Protein AF-A0A0Q9QI88-F1 (afdb_monomer)

pLDDT: mean 77.06, std 18.9, range [32.06, 96.62]

Structure (mmCIF, N/CA/C/O backbone):
data_AF-A0A0Q9QI88-F1
#
_entry.id   AF-A0A0Q9QI88-F1
#
loop_
_atom_site.group_PDB
_atom_site.id
_atom_site.type_symbol
_atom_site.label_atom_id
_atom_site.label_alt_id
_atom_site.label_comp_id
_atom_site.label_asym_id
_atom_site.label_entity_id
_atom_site.label_seq_id
_atom_site.pdbx_PDB_ins_code
_atom_site.Cartn_x
_atom_site.Cartn_y
_atom_site.Cartn_z
_atom_site.occupancy
_atom_site.B_iso_or_equiv
_atom_site.auth_seq_id
_atom_site.auth_comp_id
_atom_site.auth_asym_id
_atom_site.auth_atom_id
_atom_site.pdbx_PDB_model_num
ATOM 1 N N . MET A 1 1 ? 45.320 45.704 -117.628 1.00 40.12 1 MET A N 1
ATOM 2 C CA . MET A 1 1 ? 46.411 46.700 -117.582 1.00 40.12 1 MET A CA 1
ATOM 3 C C . MET A 1 1 ? 47.649 45.961 -117.099 1.00 40.12 1 MET A C 1
ATOM 5 O O . MET A 1 1 ? 47.742 45.679 -115.918 1.00 40.12 1 MET A O 1
ATOM 9 N N . THR A 1 2 ? 48.320 45.260 -118.023 1.00 38.28 2 THR A N 1
ATOM 10 C CA . THR A 1 2 ? 49.601 45.664 -118.663 1.00 38.28 2 THR A CA 1
ATOM 11 C C . THR A 1 2 ? 50.745 45.513 -117.657 1.00 38.28 2 THR A C 1
ATOM 13 O O . THR A 1 2 ? 50.785 46.266 -116.699 1.00 38.28 2 THR A O 1
ATOM 16 N N . THR A 1 3 ? 51.606 44.498 -117.765 1.00 42.81 3 THR A N 1
ATOM 17 C CA . THR A 1 3 ? 52.487 44.284 -118.929 1.00 42.81 3 THR A CA 1
ATOM 18 C C . THR A 1 3 ? 52.726 42.794 -119.229 1.00 42.81 3 THR A C 1
ATOM 20 O O . THR A 1 3 ? 52.939 41.986 -118.332 1.00 42.81 3 THR A O 1
ATOM 23 N N . SER A 1 4 ? 52.672 42.483 -120.527 1.00 42.28 4 SER A N 1
ATOM 24 C CA . SER A 1 4 ? 53.217 41.311 -121.231 1.00 42.28 4 SER A CA 1
ATOM 25 C C . SER A 1 4 ? 54.756 41.410 -121.349 1.00 42.28 4 SER A C 1
ATOM 27 O O . SER A 1 4 ? 55.302 42.447 -120.980 1.00 42.28 4 SER A O 1
ATOM 29 N N . ILE A 1 5 ? 55.398 40.405 -121.976 1.00 46.75 5 ILE A N 1
ATOM 30 C CA . ILE A 1 5 ? 56.820 40.292 -122.411 1.00 46.75 5 ILE A CA 1
ATOM 31 C C . ILE A 1 5 ? 57.658 39.476 -121.388 1.00 46.75 5 ILE A C 1
ATOM 33 O O . ILE A 1 5 ? 57.789 39.888 -120.249 1.00 46.75 5 ILE A O 1
ATOM 37 N N . GLN A 1 6 ? 58.237 38.296 -121.664 1.00 47.78 6 GLN A N 1
ATOM 38 C CA . GLN A 1 6 ? 58.708 37.734 -122.932 1.00 47.78 6 GLN A CA 1
ATOM 39 C C . GLN A 1 6 ? 58.811 36.196 -122.874 1.00 47.78 6 GLN A C 1
ATOM 41 O O . GLN A 1 6 ? 59.377 35.621 -121.948 1.00 47.78 6 GLN A O 1
ATOM 46 N N . GLN A 1 7 ? 58.277 35.559 -123.913 1.00 41.72 7 GLN A N 1
ATOM 47 C CA . GLN A 1 7 ? 58.568 34.192 -124.336 1.00 41.72 7 GLN A CA 1
ATOM 48 C C . GLN A 1 7 ? 59.858 34.159 -125.178 1.00 41.72 7 GLN A C 1
ATOM 50 O O . GLN A 1 7 ? 60.208 35.159 -125.804 1.00 41.72 7 GLN A O 1
ATOM 55 N N . GLY A 1 8 ? 60.467 32.973 -125.286 1.00 35.22 8 GLY A N 1
ATOM 56 C CA . GLY A 1 8 ? 61.577 32.649 -126.197 1.00 35.22 8 GLY A CA 1
ATOM 57 C C . GLY A 1 8 ? 62.929 32.773 -125.496 1.00 35.22 8 GLY A C 1
ATOM 58 O O . GLY A 1 8 ? 63.170 33.740 -124.795 1.00 35.22 8 GLY A O 1
ATOM 59 N N . LEU A 1 9 ? 63.885 31.858 -125.601 1.00 35.03 9 LEU A N 1
ATOM 60 C CA . LEU A 1 9 ? 64.241 30.912 -126.658 1.00 35.03 9 LEU A CA 1
ATOM 61 C C . LEU A 1 9 ? 65.385 30.087 -126.009 1.00 35.03 9 LEU A C 1
ATOM 63 O O . LEU A 1 9 ? 66.283 30.691 -125.432 1.00 35.03 9 LEU A O 1
ATOM 67 N N . LEU A 1 10 ? 65.360 28.759 -125.898 1.00 38.53 10 LEU A N 1
ATOM 68 C CA . LEU A 1 10 ? 66.132 27.862 -126.770 1.00 38.53 10 LEU A CA 1
ATOM 69 C C . LEU A 1 10 ? 66.038 26.428 -126.209 1.00 38.53 10 LEU A C 1
ATOM 71 O O . LEU A 1 10 ? 66.714 26.049 -125.260 1.00 38.53 10 LEU A O 1
ATOM 75 N N . VAL A 1 11 ? 65.179 25.643 -126.835 1.00 46.19 11 VAL A N 1
ATOM 76 C CA . VAL A 1 11 ? 65.353 24.213 -127.150 1.00 46.19 11 VAL A CA 1
ATOM 77 C C . VAL A 1 11 ? 65.419 24.208 -128.696 1.00 46.19 11 VAL A C 1
ATOM 79 O O . VAL A 1 11 ? 64.820 25.138 -129.256 1.00 46.19 11 VAL A O 1
ATOM 82 N N . PRO A 1 12 ? 66.056 23.280 -129.452 1.00 52.34 12 PRO A N 1
ATOM 83 C CA . PRO A 1 12 ? 66.515 21.904 -129.171 1.00 52.34 12 PRO A CA 1
ATOM 84 C C . PRO A 1 12 ? 67.995 21.694 -129.604 1.00 52.34 12 PRO A C 1
ATOM 86 O O . PRO A 1 12 ? 68.655 22.647 -129.993 1.00 52.34 12 PRO A O 1
ATOM 89 N N . VAL A 1 13 ? 68.644 20.534 -129.481 1.00 34.00 13 VAL A N 1
ATOM 90 C CA . VAL A 1 13 ? 68.554 19.354 -130.370 1.00 34.00 13 VAL A CA 1
ATOM 91 C C . VAL A 1 13 ? 69.342 18.235 -129.671 1.00 34.00 13 VAL A C 1
ATOM 93 O O . VAL A 1 13 ? 70.498 18.442 -129.325 1.00 34.00 13 VAL A O 1
ATOM 96 N N . ASP A 1 14 ? 68.703 17.176 -129.181 1.00 36.94 14 ASP A N 1
ATOM 97 C CA . ASP A 1 14 ? 68.199 15.984 -129.889 1.00 36.94 14 ASP A CA 1
ATOM 98 C C . ASP A 1 14 ? 69.266 14.885 -130.045 1.00 36.94 14 ASP A C 1
ATOM 100 O O . ASP A 1 14 ? 70.450 15.177 -130.195 1.00 36.94 14 ASP A O 1
ATOM 104 N N . LEU A 1 15 ? 68.785 13.634 -130.066 1.00 37.41 15 LEU A N 1
ATOM 105 C CA . LEU A 1 15 ? 69.502 12.353 -130.214 1.00 37.41 15 LEU A CA 1
ATOM 106 C C . LEU A 1 15 ? 70.267 11.853 -128.965 1.00 37.41 15 LEU A C 1
ATOM 108 O O . LEU A 1 15 ? 71.202 12.480 -128.498 1.00 37.41 15 LEU A O 1
ATOM 112 N N . ALA A 1 16 ? 70.024 10.663 -128.413 1.00 32.72 16 ALA A N 1
ATOM 113 C CA . ALA A 1 16 ? 69.334 9.502 -128.952 1.00 32.72 16 ALA A CA 1
ATOM 114 C C . ALA A 1 16 ? 69.083 8.454 -127.847 1.00 32.72 16 ALA A C 1
ATOM 116 O O . ALA A 1 16 ? 69.894 8.316 -126.935 1.00 32.72 16 ALA A O 1
ATOM 117 N N . LEU A 1 17 ? 68.034 7.648 -128.063 1.00 36.34 17 LEU A N 1
ATOM 118 C CA . LEU A 1 17 ? 67.817 6.279 -127.557 1.00 36.34 17 LEU A CA 1
ATOM 119 C C . LEU A 1 17 ? 67.459 6.163 -126.059 1.00 36.34 17 LEU A C 1
ATOM 121 O O . LEU A 1 17 ? 68.269 6.424 -125.187 1.00 36.34 17 LEU A O 1
ATOM 125 N N . GLY A 1 18 ? 66.259 5.755 -125.645 1.00 32.06 18 GLY A N 1
ATOM 126 C CA . GLY A 1 18 ? 65.294 4.874 -126.295 1.00 32.06 18 GLY A CA 1
ATOM 127 C C . GLY A 1 18 ? 65.408 3.453 -125.732 1.00 32.06 18 GLY A C 1
ATOM 128 O O . GLY A 1 18 ? 66.431 2.806 -125.915 1.00 32.06 18 GLY A O 1
ATOM 129 N N . ILE A 1 19 ? 64.285 2.985 -125.165 1.00 34.56 19 ILE A N 1
ATOM 130 C CA . ILE A 1 19 ? 63.890 1.597 -124.836 1.00 34.56 19 ILE A CA 1
ATOM 131 C C . ILE A 1 19 ? 63.942 1.200 -123.337 1.00 34.56 19 ILE A C 1
ATOM 133 O O . ILE A 1 19 ? 64.983 1.204 -122.694 1.00 34.56 19 ILE A O 1
ATOM 137 N N . ALA A 1 20 ? 62.765 0.739 -122.874 1.00 32.44 20 ALA A N 1
ATOM 138 C CA . ALA A 1 20 ? 62.452 -0.151 -121.741 1.00 32.44 20 ALA A CA 1
ATOM 139 C C . ALA A 1 20 ? 62.215 0.423 -120.321 1.00 32.44 20 ALA A C 1
ATOM 141 O O . ALA A 1 20 ? 63.066 0.360 -119.448 1.00 32.44 20 ALA A O 1
ATOM 142 N N . ALA A 1 21 ? 60.957 0.832 -120.106 1.00 35.53 21 ALA A N 1
ATOM 143 C CA . ALA A 1 21 ? 59.983 0.255 -119.158 1.00 35.53 21 ALA A CA 1
ATOM 144 C C . ALA A 1 21 ? 60.224 0.248 -117.616 1.00 35.53 21 ALA A C 1
ATOM 146 O O . ALA A 1 21 ? 61.346 0.151 -117.130 1.00 35.53 21 ALA A O 1
ATOM 147 N N . PRO A 1 22 ? 59.130 0.317 -116.819 1.00 50.00 22 PRO A N 1
ATO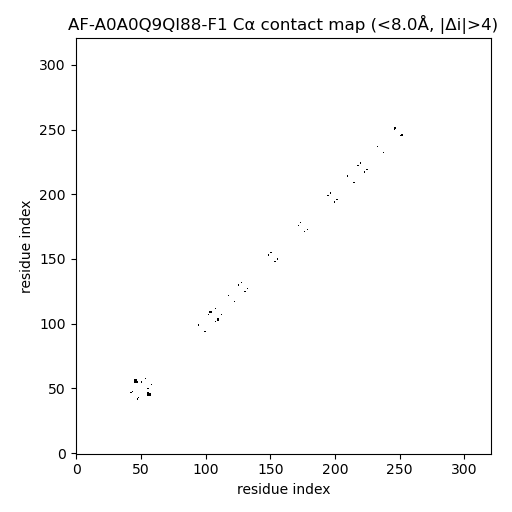M 148 C CA . PRO A 1 22 ? 59.143 0.708 -115.410 1.00 50.00 22 PRO A CA 1
ATOM 149 C C . PRO A 1 22 ? 59.080 -0.491 -114.450 1.00 50.00 22 PRO A C 1
ATOM 151 O O . PRO A 1 22 ? 58.260 -1.386 -114.632 1.00 50.00 22 PRO A O 1
ATOM 154 N N . VAL A 1 23 ? 59.843 -0.463 -113.352 1.00 33.38 23 VAL A N 1
ATOM 155 C CA . VAL A 1 23 ? 59.574 -1.299 -112.164 1.00 33.38 23 VAL A CA 1
ATOM 156 C C . VAL A 1 23 ? 59.925 -0.514 -110.900 1.00 33.38 23 VAL A C 1
ATOM 158 O O . VAL A 1 23 ? 61.022 -0.613 -110.362 1.00 33.38 23 VAL A O 1
ATOM 161 N N . TRP A 1 24 ? 58.972 0.272 -110.401 1.00 44.22 24 TRP A N 1
ATOM 162 C CA . TRP A 1 24 ? 59.024 0.838 -109.048 1.00 44.22 24 TRP A CA 1
ATOM 163 C C . TRP A 1 24 ? 58.033 0.091 -108.154 1.00 44.22 24 TRP A C 1
ATOM 165 O O . TRP A 1 24 ? 57.002 0.616 -107.741 1.00 44.22 24 TRP A O 1
ATOM 175 N N . ARG A 1 25 ? 58.303 -1.198 -107.911 1.00 40.53 25 ARG A N 1
ATOM 176 C CA . ARG A 1 25 ? 57.533 -1.995 -106.947 1.00 40.53 25 ARG A CA 1
ATOM 177 C C . ARG A 1 25 ? 58.336 -3.185 -106.431 1.00 40.53 25 ARG A C 1
ATOM 179 O O . ARG A 1 25 ? 58.358 -4.228 -107.068 1.00 40.53 25 ARG A O 1
ATOM 186 N N . LEU A 1 26 ? 58.974 -3.005 -105.273 1.00 37.59 26 LEU A N 1
ATOM 187 C CA . LEU A 1 26 ? 59.063 -3.985 -104.177 1.00 37.59 26 LEU A CA 1
ATOM 188 C C . LEU A 1 26 ? 59.914 -3.400 -103.042 1.00 37.59 26 LEU A C 1
ATOM 190 O O . LEU A 1 26 ? 61.099 -3.684 -102.893 1.00 37.59 26 LEU A O 1
ATOM 194 N N . ALA A 1 27 ? 59.269 -2.567 -102.227 1.00 41.16 27 ALA A N 1
ATOM 195 C CA . ALA A 1 27 ? 59.672 -2.353 -100.848 1.00 41.16 27 ALA A CA 1
ATOM 196 C C . ALA A 1 27 ? 58.850 -3.305 -99.965 1.00 41.16 27 ALA A C 1
ATOM 198 O O . ALA A 1 27 ? 57.642 -3.435 -100.152 1.00 41.16 27 ALA A O 1
ATOM 199 N N . SER A 1 28 ? 59.527 -3.911 -98.989 1.00 49.78 28 SER A N 1
ATOM 200 C CA . SER A 1 28 ? 59.022 -4.746 -97.887 1.00 49.78 28 SER A CA 1
ATOM 201 C C . SER A 1 28 ? 58.729 -6.231 -98.179 1.00 49.78 28 SER A C 1
ATOM 203 O O . SER A 1 28 ? 57.949 -6.600 -99.048 1.00 49.78 28 SER A O 1
ATOM 205 N N . GLY A 1 29 ? 59.372 -7.102 -97.389 1.00 49.94 29 GLY A N 1
ATOM 206 C CA . GLY A 1 29 ? 58.843 -8.427 -97.044 1.00 49.94 29 GLY A CA 1
ATOM 207 C C . GLY A 1 29 ? 59.622 -9.660 -97.510 1.00 49.94 29 GLY A C 1
ATOM 208 O O . GLY A 1 29 ? 59.707 -10.624 -96.758 1.00 49.94 29 GLY A O 1
ATOM 209 N N . THR A 1 30 ? 60.233 -9.670 -98.698 1.00 41.06 30 THR A N 1
ATOM 210 C CA . THR A 1 30 ? 60.716 -10.931 -99.320 1.00 41.06 30 THR A CA 1
ATOM 211 C C . THR A 1 30 ? 62.239 -11.034 -99.486 1.00 41.06 30 THR A C 1
ATOM 213 O O . THR A 1 30 ? 62.745 -11.807 -100.303 1.00 41.06 30 THR A O 1
ATOM 216 N N . THR A 1 31 ? 63.012 -10.306 -98.674 1.00 47.62 31 THR A N 1
ATOM 217 C CA . THR A 1 31 ? 64.478 -10.186 -98.822 1.00 47.62 31 THR A CA 1
ATOM 218 C C . THR A 1 31 ? 65.250 -11.500 -98.667 1.00 47.62 31 THR A C 1
ATOM 220 O O . THR A 1 31 ? 66.307 -11.652 -99.273 1.00 47.62 31 THR A O 1
ATOM 223 N N . ARG A 1 32 ? 64.749 -12.492 -97.916 1.00 54.19 32 ARG A N 1
ATOM 224 C CA . ARG A 1 32 ? 65.517 -13.729 -97.650 1.00 54.19 32 ARG A CA 1
ATOM 225 C C . ARG A 1 32 ? 65.486 -14.754 -98.787 1.00 54.19 32 ARG A C 1
ATOM 227 O O . ARG A 1 32 ? 66.432 -15.528 -98.913 1.00 54.19 32 ARG A O 1
ATOM 234 N N . VAL A 1 33 ? 64.425 -14.781 -99.598 1.00 53.16 33 VAL A N 1
ATOM 235 C CA . VAL A 1 33 ? 64.250 -15.803 -100.651 1.00 53.16 33 VAL A CA 1
ATOM 236 C C . VAL A 1 33 ? 64.907 -15.355 -101.958 1.00 53.16 33 VAL A C 1
ATOM 238 O O . VAL A 1 33 ? 65.674 -16.119 -102.542 1.00 53.16 33 VAL A O 1
ATOM 241 N N . ALA A 1 34 ? 64.728 -14.090 -102.354 1.00 54.09 34 ALA A N 1
ATOM 242 C CA . ALA A 1 34 ? 65.391 -13.523 -103.532 1.00 54.09 34 ALA A CA 1
ATOM 243 C C . ALA A 1 34 ? 66.926 -13.468 -103.380 1.00 54.09 34 ALA A C 1
ATOM 245 O O . ALA A 1 34 ? 67.661 -13.760 -104.325 1.00 54.09 34 ALA A O 1
ATOM 246 N N . ALA A 1 35 ? 67.428 -13.184 -102.171 1.00 57.81 35 ALA A N 1
ATOM 247 C CA . ALA A 1 35 ? 68.865 -13.110 -101.907 1.00 57.81 35 ALA A CA 1
ATOM 248 C C . ALA A 1 35 ? 69.590 -14.457 -102.080 1.00 57.81 35 ALA A C 1
ATOM 250 O O . ALA A 1 35 ? 70.749 -14.472 -102.487 1.00 57.81 35 ALA A O 1
ATOM 251 N N . ARG A 1 36 ? 68.926 -15.593 -101.815 1.00 58.00 36 ARG A N 1
ATOM 252 C CA . ARG A 1 36 ? 69.529 -16.928 -101.992 1.00 58.00 36 ARG A CA 1
ATOM 253 C C . ARG A 1 36 ? 69.661 -17.326 -103.460 1.00 58.00 36 ARG A C 1
ATOM 255 O O . ARG A 1 36 ? 70.659 -17.945 -103.812 1.00 58.00 36 ARG A O 1
ATOM 262 N N . ALA A 1 37 ? 68.707 -16.934 -104.303 1.00 60.88 37 ALA A N 1
ATOM 263 C CA . ALA A 1 37 ? 68.752 -17.207 -105.739 1.00 60.88 37 ALA A CA 1
ATOM 264 C C . ALA A 1 37 ? 69.826 -16.369 -106.462 1.00 60.88 37 ALA A C 1
ATOM 266 O O . ALA A 1 37 ? 70.504 -16.867 -107.357 1.00 60.88 37 ALA A O 1
ATOM 267 N N . ALA A 1 38 ? 70.037 -15.118 -106.035 1.00 58.12 38 ALA A N 1
ATOM 268 C CA . ALA A 1 38 ? 71.056 -14.236 -106.610 1.00 58.12 38 ALA A CA 1
ATOM 269 C C . ALA A 1 38 ? 72.470 -14.455 -106.031 1.00 58.12 38 ALA A C 1
ATOM 271 O O . ALA A 1 38 ? 73.452 -14.029 -106.636 1.00 58.12 38 ALA A O 1
ATOM 272 N N . ALA A 1 39 ? 72.603 -15.130 -104.882 1.00 60.72 39 ALA A N 1
ATOM 273 C CA . ALA A 1 39 ? 73.859 -15.278 -104.140 1.00 60.72 39 ALA A CA 1
ATOM 274 C C . ALA A 1 39 ? 75.073 -15.812 -104.935 1.00 60.72 39 ALA A C 1
ATOM 276 O O . ALA A 1 39 ? 76.151 -15.238 -104.763 1.00 60.72 39 ALA A O 1
ATOM 277 N N . PRO A 1 40 ? 74.983 -16.868 -105.773 1.00 61.41 40 PRO A N 1
ATOM 278 C CA . PRO A 1 40 ? 76.154 -17.363 -106.505 1.00 61.41 40 PRO A CA 1
ATOM 279 C C . PRO A 1 40 ? 76.632 -16.367 -107.571 1.00 61.41 40 PRO A C 1
ATOM 281 O O . PRO A 1 40 ? 77.833 -16.141 -107.699 1.00 61.41 40 PRO A O 1
ATOM 284 N N . TRP A 1 41 ? 75.701 -15.697 -108.254 1.00 59.47 41 TRP A N 1
ATOM 285 C CA . TRP A 1 41 ? 75.993 -14.668 -109.256 1.00 59.47 41 TRP A CA 1
ATOM 286 C C . TRP A 1 41 ? 76.554 -13.393 -108.622 1.00 59.47 41 TRP A C 1
ATOM 288 O O . TRP A 1 41 ? 77.549 -12.845 -109.095 1.00 59.47 41 TRP A O 1
ATOM 298 N N . LEU A 1 42 ? 75.980 -12.969 -107.492 1.00 58.31 42 LEU A N 1
ATOM 299 C CA . LEU A 1 42 ? 76.467 -11.821 -106.730 1.00 58.31 42 LEU A CA 1
ATOM 300 C C . LEU A 1 42 ? 77.87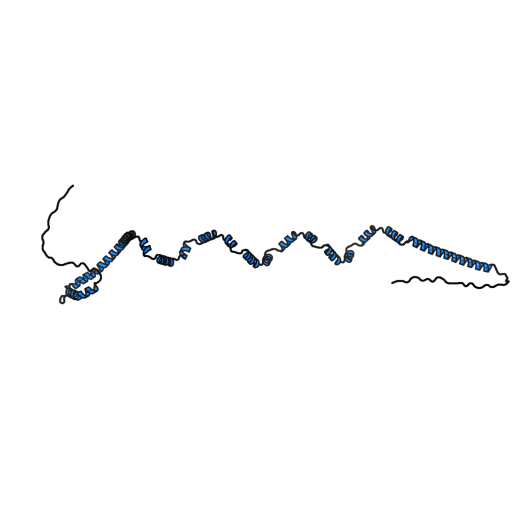2 -12.084 -106.168 1.00 58.31 42 LEU A C 1
ATOM 302 O O . LEU A 1 42 ? 78.725 -11.206 -106.216 1.00 58.31 42 LEU A O 1
ATOM 306 N N . ARG A 1 43 ? 78.148 -13.301 -105.677 1.00 62.91 43 ARG A N 1
ATOM 307 C CA . ARG A 1 43 ? 79.483 -13.694 -105.193 1.00 62.91 43 ARG A CA 1
ATOM 308 C C . ARG A 1 43 ? 80.513 -13.754 -106.313 1.00 62.91 43 ARG A C 1
ATOM 310 O O . ARG A 1 43 ? 81.623 -13.287 -106.097 1.00 62.91 43 ARG A O 1
ATOM 317 N N . LEU A 1 44 ? 80.151 -14.276 -107.484 1.00 65.25 44 LEU A N 1
ATOM 318 C CA . LEU A 1 44 ? 81.043 -14.316 -108.643 1.00 65.25 44 LEU A CA 1
ATOM 319 C C . LEU A 1 44 ? 81.390 -12.902 -109.131 1.00 65.25 44 LEU A C 1
ATOM 321 O O . LEU A 1 44 ? 82.549 -12.616 -109.416 1.00 65.25 44 LEU A O 1
ATOM 325 N N . SER A 1 45 ? 80.403 -12.004 -109.157 1.00 64.38 45 SER A N 1
ATOM 326 C CA . SER A 1 45 ? 80.606 -10.615 -109.578 1.00 64.38 45 SER A CA 1
ATOM 327 C C . SER A 1 45 ? 81.372 -9.779 -108.545 1.00 64.38 45 SER A C 1
ATOM 329 O O . SER A 1 45 ? 82.106 -8.868 -108.916 1.00 64.38 45 SER A O 1
ATOM 331 N N . LEU A 1 46 ? 81.211 -10.067 -107.250 1.00 60.78 46 LEU A N 1
ATOM 332 C CA . LEU A 1 46 ? 81.859 -9.317 -106.166 1.00 60.78 46 LEU A CA 1
ATOM 333 C C . LEU A 1 46 ? 83.226 -9.891 -105.758 1.00 60.78 46 LEU A C 1
ATOM 335 O O . LEU A 1 46 ? 84.003 -9.185 -105.110 1.00 60.78 46 LEU A O 1
ATOM 339 N N . ARG A 1 47 ? 83.516 -11.150 -106.115 1.00 67.06 47 ARG A N 1
ATOM 340 C CA . ARG A 1 47 ? 84.772 -11.869 -105.835 1.00 67.06 47 ARG A CA 1
ATOM 341 C C . ARG A 1 47 ? 85.175 -12.759 -107.026 1.00 67.06 47 ARG A C 1
ATOM 343 O O . ARG A 1 47 ? 85.033 -13.982 -106.945 1.00 67.06 47 ARG A O 1
ATOM 350 N N . PRO A 1 48 ? 85.677 -12.180 -108.130 1.00 69.75 48 PRO A N 1
ATOM 351 C CA . PRO A 1 48 ? 86.180 -12.969 -109.248 1.00 69.75 48 PRO A CA 1
ATOM 352 C C . PRO A 1 48 ? 87.423 -13.783 -108.827 1.00 69.75 48 PRO A C 1
ATOM 354 O O . PRO A 1 48 ? 88.325 -13.236 -108.181 1.00 69.75 48 PRO A O 1
ATOM 357 N N . PRO A 1 49 ? 87.503 -15.084 -109.164 1.00 64.88 49 PRO A N 1
ATOM 358 C CA . PRO A 1 49 ? 88.666 -15.905 -108.840 1.00 64.88 49 PRO A CA 1
ATOM 359 C C . PRO A 1 49 ? 89.879 -15.464 -109.676 1.00 64.88 49 PRO A C 1
ATOM 361 O O . PRO A 1 49 ? 89.786 -15.352 -110.893 1.00 64.88 49 PRO A O 1
ATOM 364 N N . GLY A 1 50 ? 91.018 -15.211 -109.022 1.00 66.12 50 GLY A N 1
ATOM 365 C CA . GLY A 1 50 ? 92.278 -14.817 -109.676 1.00 66.12 50 GLY A CA 1
ATOM 366 C C . GLY A 1 50 ? 92.695 -13.350 -109.504 1.00 66.12 50 GLY A C 1
ATOM 367 O O . GLY A 1 50 ? 93.773 -12.982 -109.960 1.00 66.12 50 GLY A O 1
ATOM 368 N N . VAL A 1 51 ? 91.899 -12.520 -108.814 1.00 65.75 51 VAL A N 1
ATOM 369 C CA . VAL A 1 51 ? 92.223 -11.107 -108.535 1.00 65.75 51 VAL A CA 1
ATOM 370 C C . VAL A 1 51 ? 92.597 -10.919 -107.052 1.00 65.75 51 VAL A C 1
ATOM 372 O O . VAL A 1 51 ? 91.844 -11.371 -106.179 1.00 65.75 51 VAL A O 1
ATOM 375 N N . PRO A 1 52 ? 93.727 -10.259 -106.722 1.00 67.94 52 PRO A N 1
ATOM 376 C CA . PRO A 1 52 ? 94.137 -10.037 -105.336 1.00 67.94 52 PRO A CA 1
ATOM 377 C C . PRO A 1 52 ? 93.109 -9.207 -104.547 1.00 67.94 52 PRO A C 1
ATOM 379 O O . PRO A 1 52 ? 92.436 -8.329 -105.085 1.00 67.94 52 PRO A O 1
ATOM 382 N N . ALA A 1 53 ? 92.983 -9.502 -103.248 1.00 62.50 53 ALA A N 1
ATOM 383 C CA . ALA A 1 53 ? 91.870 -9.076 -102.388 1.00 62.50 53 ALA A CA 1
ATOM 384 C C . ALA A 1 53 ? 91.623 -7.555 -102.317 1.00 62.50 53 ALA A C 1
ATOM 386 O O . ALA A 1 53 ? 90.498 -7.137 -102.062 1.00 62.50 53 ALA A O 1
ATOM 387 N N . HIS A 1 54 ? 92.638 -6.733 -102.590 1.00 65.56 54 HIS A N 1
ATOM 388 C CA . HIS A 1 54 ? 92.542 -5.271 -102.550 1.00 65.56 54 HIS A CA 1
ATOM 389 C C . HIS A 1 54 ? 91.782 -4.660 -103.745 1.00 65.56 54 HIS A C 1
ATOM 391 O O . HIS A 1 54 ? 91.341 -3.519 -103.660 1.00 65.56 54 HIS A O 1
ATOM 397 N N . LEU A 1 55 ? 91.594 -5.408 -104.841 1.00 58.75 55 LEU A N 1
ATOM 398 C CA . LEU A 1 55 ? 90.847 -4.957 -106.028 1.00 58.75 55 LEU A CA 1
ATOM 399 C C . LEU A 1 55 ? 89.432 -5.555 -106.108 1.00 58.75 55 LEU A C 1
ATOM 401 O O . LEU A 1 55 ? 88.740 -5.372 -107.107 1.00 58.75 55 LEU A O 1
ATOM 405 N N . GLN A 1 56 ? 88.987 -6.288 -105.083 1.00 69.12 56 GLN A N 1
ATOM 406 C CA . GLN A 1 56 ? 87.680 -6.944 -105.098 1.00 69.12 56 GLN A CA 1
ATOM 407 C C . GLN A 1 56 ? 86.557 -5.954 -104.718 1.00 69.12 56 GLN A C 1
ATOM 409 O O . GLN A 1 56 ? 86.573 -5.414 -103.607 1.00 69.12 56 GLN A O 1
ATOM 414 N N . PRO A 1 57 ? 85.529 -5.752 -105.571 1.00 60.78 57 PRO A N 1
ATOM 415 C CA . PRO A 1 57 ? 84.431 -4.811 -105.306 1.00 60.78 57 PRO A CA 1
ATOM 416 C C . PRO A 1 57 ? 83.636 -5.128 -104.031 1.00 60.78 57 PRO A C 1
ATOM 418 O O . PRO A 1 57 ? 83.072 -4.239 -103.396 1.00 60.78 57 PRO A O 1
ATOM 421 N N . GLY A 1 58 ? 83.600 -6.404 -103.633 1.00 65.19 58 GLY A N 1
ATOM 422 C CA . GLY A 1 58 ? 82.886 -6.850 -102.439 1.00 65.19 58 GLY A CA 1
ATOM 423 C C . GLY A 1 58 ? 83.432 -6.308 -101.116 1.00 65.19 58 GLY A C 1
ATOM 424 O O . GLY A 1 58 ? 82.695 -6.320 -100.134 1.00 65.19 58 GLY A O 1
ATOM 425 N N . HIS A 1 59 ? 84.683 -5.839 -101.060 1.00 65.94 59 HIS A N 1
ATOM 426 C CA . HIS A 1 59 ? 85.249 -5.277 -99.829 1.00 65.94 59 HIS A CA 1
ATOM 427 C C . HIS A 1 59 ? 84.702 -3.868 -99.550 1.00 65.94 59 HIS A C 1
ATOM 429 O O . HIS A 1 59 ? 84.163 -3.619 -98.476 1.00 65.94 59 HIS A O 1
ATOM 435 N N . TRP A 1 60 ? 84.690 -3.006 -100.570 1.00 60.22 60 TRP A N 1
ATOM 436 C CA . TRP A 1 60 ? 84.144 -1.645 -100.495 1.00 60.22 60 TRP A CA 1
ATOM 437 C C . TRP A 1 60 ? 82.638 -1.615 -100.195 1.00 60.22 60 TRP A C 1
ATOM 439 O O . TRP A 1 60 ? 82.157 -0.781 -99.431 1.00 60.22 60 TRP A O 1
ATOM 449 N N . LEU A 1 61 ? 81.873 -2.563 -100.746 1.00 63.19 61 LEU A N 1
ATOM 450 C CA . LEU A 1 61 ? 80.437 -2.686 -100.462 1.00 63.19 61 LEU A CA 1
ATOM 451 C C . LEU A 1 61 ? 80.138 -3.177 -99.037 1.00 63.19 61 LEU A C 1
ATOM 453 O O . LEU A 1 61 ? 79.099 -2.819 -98.484 1.00 63.19 61 LEU A O 1
ATOM 457 N N . ALA A 1 62 ? 81.024 -3.971 -98.429 1.00 64.62 62 ALA A N 1
ATOM 458 C CA . ALA A 1 62 ? 80.870 -4.403 -97.041 1.00 64.62 62 ALA A CA 1
ATOM 459 C C . ALA A 1 62 ? 81.132 -3.250 -96.057 1.00 64.62 62 ALA A C 1
ATOM 461 O O . ALA A 1 62 ? 80.381 -3.096 -95.093 1.00 64.62 62 ALA A O 1
ATOM 462 N N . GLU A 1 63 ? 82.125 -2.401 -96.340 1.00 63.22 63 GLU A N 1
ATOM 463 C CA . GLU A 1 63 ? 82.380 -1.180 -95.563 1.00 63.22 63 GLU A CA 1
ATOM 464 C C . GLU A 1 63 ? 81.201 -0.197 -95.645 1.00 63.22 63 GLU A C 1
ATOM 466 O O . GLU A 1 63 ? 80.748 0.321 -94.625 1.00 63.22 63 GLU A O 1
ATOM 471 N N . LEU A 1 64 ? 80.612 -0.019 -96.833 1.00 64.19 64 LEU A N 1
ATOM 472 C CA . LEU A 1 64 ? 79.423 0.822 -97.013 1.00 64.19 64 LEU A CA 1
ATOM 473 C C . LEU A 1 64 ? 78.164 0.246 -96.341 1.00 64.19 64 LEU A C 1
ATOM 475 O O . LEU A 1 64 ? 77.331 1.002 -95.840 1.00 64.19 64 LEU A O 1
ATOM 479 N N . ALA A 1 65 ? 78.004 -1.080 -96.308 1.00 65.12 65 ALA A N 1
ATOM 480 C CA . ALA A 1 65 ? 76.858 -1.724 -95.665 1.00 65.12 65 ALA A CA 1
ATOM 481 C C . ALA A 1 65 ? 76.892 -1.599 -94.132 1.00 65.12 65 ALA A C 1
ATOM 483 O O . ALA A 1 65 ? 75.836 -1.418 -93.520 1.00 65.12 65 ALA A O 1
ATOM 484 N N . LEU A 1 66 ? 78.084 -1.654 -93.528 1.00 61.50 66 LEU A N 1
ATOM 485 C CA . LEU A 1 66 ? 78.280 -1.407 -92.097 1.00 61.50 66 LEU A CA 1
ATOM 486 C C . LEU A 1 66 ? 78.091 0.082 -91.764 1.00 61.50 66 LEU A C 1
ATOM 488 O O . LEU A 1 66 ? 77.343 0.399 -90.844 1.00 61.50 66 LEU A O 1
ATOM 492 N N . ALA A 1 67 ? 78.619 0.997 -92.587 1.00 63.06 67 ALA A N 1
ATOM 493 C CA . ALA A 1 67 ? 78.392 2.439 -92.424 1.00 63.06 67 ALA A CA 1
ATOM 494 C C . ALA A 1 67 ? 76.912 2.857 -92.603 1.00 63.06 67 ALA A C 1
ATOM 496 O O . ALA A 1 67 ? 76.454 3.844 -92.027 1.00 63.06 67 ALA A O 1
ATOM 497 N N . GLY A 1 68 ? 76.134 2.105 -93.391 1.00 59.03 68 GLY A N 1
ATOM 498 C CA . GLY A 1 68 ? 74.706 2.350 -93.614 1.00 59.03 68 GLY A CA 1
ATOM 499 C C . GLY A 1 68 ? 73.767 1.812 -92.524 1.00 59.03 68 GLY A C 1
ATOM 500 O O . GLY A 1 68 ? 72.588 2.175 -92.515 1.00 59.03 68 GLY A O 1
ATOM 501 N N . ALA A 1 69 ? 74.229 0.937 -91.625 1.00 62.25 69 ALA A N 1
ATOM 502 C CA . ALA A 1 69 ? 73.423 0.438 -90.506 1.00 62.25 69 ALA A CA 1
ATOM 503 C C . ALA A 1 69 ? 73.299 1.500 -89.401 1.00 62.25 69 ALA A C 1
ATOM 505 O O . ALA A 1 69 ? 72.177 1.906 -89.092 1.00 62.25 69 ALA A O 1
ATOM 506 N N . ASP A 1 70 ? 74.426 2.061 -88.956 1.00 61.31 70 ASP A N 1
ATOM 507 C CA . ASP A 1 70 ? 74.468 3.123 -87.938 1.00 61.31 70 ASP A CA 1
ATOM 508 C C . ASP A 1 70 ? 73.706 4.380 -88.383 1.00 61.31 70 ASP A C 1
ATOM 510 O O . ASP A 1 70 ? 72.974 5.000 -87.609 1.00 61.31 70 ASP A O 1
ATOM 514 N N . ARG A 1 71 ? 73.779 4.727 -89.678 1.00 58.84 71 ARG A N 1
ATOM 515 C CA . ARG A 1 71 ? 73.064 5.891 -90.228 1.00 58.84 71 ARG A CA 1
ATOM 516 C C . ARG A 1 71 ? 71.539 5.733 -90.216 1.00 58.84 71 ARG A C 1
ATOM 518 O O . ARG A 1 71 ? 70.829 6.735 -90.161 1.00 58.84 71 ARG A O 1
ATOM 525 N N . ARG A 1 72 ? 71.017 4.502 -90.292 1.00 61.31 72 ARG A N 1
ATOM 526 C CA . ARG A 1 72 ? 69.565 4.235 -90.270 1.00 61.31 72 ARG A CA 1
ATOM 527 C C . ARG A 1 72 ? 68.999 4.252 -88.856 1.00 61.31 72 ARG A C 1
ATOM 529 O O . ARG A 1 72 ? 67.893 4.749 -88.670 1.00 61.31 72 ARG A O 1
ATOM 536 N N . GLU A 1 73 ? 69.759 3.776 -87.880 1.00 60.12 73 GLU A N 1
ATOM 537 C CA . GLU A 1 73 ? 69.372 3.804 -86.467 1.00 60.12 73 GLU A CA 1
ATOM 538 C C . GLU A 1 73 ? 69.332 5.247 -85.931 1.00 60.12 73 GLU A C 1
ATOM 540 O O . GLU A 1 73 ? 68.371 5.657 -85.278 1.00 60.12 73 GLU A O 1
ATOM 545 N N . GLU A 1 74 ? 70.288 6.082 -86.354 1.00 60.25 74 GLU A N 1
ATOM 546 C CA . GLU A 1 74 ? 70.340 7.509 -86.013 1.00 60.25 74 GLU A CA 1
ATOM 547 C C . GLU A 1 74 ? 69.210 8.339 -86.667 1.00 60.25 74 GLU A C 1
ATOM 549 O O . GLU A 1 74 ? 68.701 9.299 -86.078 1.00 60.25 74 GLU A O 1
ATOM 554 N N . LEU A 1 75 ? 68.780 7.971 -87.883 1.00 59.06 75 LEU A N 1
ATOM 555 C CA . LEU A 1 75 ? 67.626 8.585 -88.559 1.00 59.06 75 LEU A CA 1
ATOM 556 C C . LEU A 1 75 ? 66.283 8.102 -87.983 1.00 59.06 75 LEU A C 1
ATOM 558 O O . LEU A 1 75 ? 65.332 8.886 -87.942 1.00 59.06 75 LEU A O 1
ATOM 562 N N . GLY A 1 76 ? 66.210 6.857 -87.502 1.00 60.88 76 GLY A N 1
ATOM 563 C CA . GLY A 1 76 ? 65.016 6.281 -86.878 1.00 60.88 76 GLY A CA 1
ATOM 564 C C . GLY A 1 76 ? 64.627 7.000 -85.587 1.00 60.88 76 GLY A C 1
ATOM 565 O O . GLY A 1 76 ? 63.494 7.462 -85.456 1.00 60.88 76 GLY A O 1
ATOM 566 N N . SER A 1 77 ? 65.580 7.205 -84.677 1.00 60.69 77 SER A N 1
ATOM 567 C CA . SER A 1 77 ? 65.307 7.832 -83.375 1.00 60.69 77 SER A CA 1
ATOM 568 C C . SER A 1 77 ? 64.859 9.296 -83.484 1.00 60.69 77 SER A C 1
ATOM 570 O O . SER A 1 77 ? 64.006 9.747 -82.721 1.00 60.69 77 SER A O 1
ATOM 572 N N . ARG A 1 78 ? 65.355 10.046 -84.481 1.00 61.19 78 ARG A N 1
ATOM 573 C CA . ARG A 1 78 ? 64.904 11.430 -84.738 1.00 61.19 78 ARG A CA 1
ATOM 574 C C . ARG A 1 78 ? 63.516 11.496 -85.370 1.00 61.19 78 ARG A C 1
ATOM 576 O O . ARG A 1 78 ? 62.793 12.464 -85.143 1.00 61.19 78 ARG A O 1
ATOM 583 N N . ALA A 1 79 ? 63.155 10.502 -86.181 1.00 64.50 79 ALA A N 1
ATOM 584 C CA . ALA A 1 79 ? 61.835 10.425 -86.795 1.00 64.50 79 ALA A CA 1
ATOM 585 C C . ALA A 1 79 ? 60.755 10.091 -85.757 1.00 64.50 79 ALA A C 1
ATOM 587 O O . ALA A 1 79 ? 59.714 10.741 -85.748 1.00 64.50 79 ALA A O 1
ATOM 588 N N . VAL A 1 80 ? 61.033 9.158 -84.839 1.00 69.44 80 VAL A N 1
ATOM 589 C CA . VAL A 1 80 ? 60.110 8.778 -83.753 1.00 69.44 80 VAL A CA 1
ATOM 590 C C . VAL A 1 80 ? 59.776 9.980 -82.868 1.00 69.44 80 VAL A C 1
ATOM 592 O O . VAL A 1 80 ? 58.608 10.284 -82.663 1.00 69.44 80 VAL A O 1
ATOM 595 N N . HIS A 1 81 ? 60.784 10.753 -82.460 1.00 68.69 81 HIS A N 1
ATOM 596 C CA . HIS A 1 81 ? 60.568 11.916 -81.592 1.00 68.69 81 HIS A CA 1
ATOM 597 C C . HIS A 1 81 ? 59.758 13.044 -82.254 1.00 68.69 81 HIS A C 1
ATOM 599 O O . HIS A 1 81 ? 59.055 13.794 -81.584 1.00 68.69 81 HIS A O 1
ATOM 605 N N . ARG A 1 82 ? 59.841 13.181 -83.585 1.00 66.50 82 ARG A N 1
ATOM 606 C CA . ARG A 1 82 ? 59.000 14.133 -84.331 1.00 66.50 82 ARG A CA 1
ATOM 607 C C . ARG A 1 82 ? 57.575 13.615 -84.512 1.00 66.50 82 ARG A C 1
ATOM 609 O O . ARG A 1 82 ? 56.643 14.414 -84.517 1.00 66.50 82 ARG A O 1
ATOM 616 N N . LEU A 1 83 ? 57.403 12.301 -84.651 1.00 75.94 83 LEU A N 1
ATOM 617 C CA . LEU A 1 83 ? 56.084 11.680 -84.734 1.00 75.94 83 LEU A CA 1
ATOM 618 C C . LEU A 1 83 ? 55.321 11.783 -83.407 1.00 75.94 83 LEU A C 1
ATOM 620 O O . LEU A 1 83 ? 54.132 12.071 -83.459 1.00 75.94 83 LEU A O 1
ATOM 624 N N . ASP A 1 84 ? 55.982 11.689 -82.250 1.00 76.69 84 ASP A N 1
ATOM 625 C CA . ASP A 1 84 ? 55.336 11.862 -80.932 1.00 76.69 84 ASP A CA 1
ATOM 626 C C . ASP A 1 84 ? 54.647 13.223 -80.753 1.00 76.69 84 ASP A C 1
ATOM 628 O O . ASP A 1 84 ? 53.694 13.343 -79.990 1.00 76.69 84 ASP A O 1
ATOM 632 N N . VAL A 1 85 ? 55.089 14.252 -81.478 1.00 73.94 85 VAL A N 1
ATOM 633 C CA . VAL A 1 85 ? 54.481 15.589 -81.429 1.00 73.94 85 VAL A CA 1
ATOM 634 C C . VAL A 1 85 ? 53.383 15.748 -82.484 1.00 73.94 85 VAL A C 1
ATOM 636 O O . VAL A 1 85 ? 52.354 16.369 -82.229 1.00 73.94 85 VAL A O 1
ATOM 639 N N . VAL A 1 86 ? 53.576 15.186 -83.680 1.00 77.31 86 VAL A N 1
ATOM 640 C CA . VAL A 1 86 ? 52.648 15.362 -84.813 1.00 77.31 86 VAL A CA 1
ATOM 641 C C . VAL A 1 86 ? 51.452 14.409 -84.736 1.00 77.31 86 VAL A C 1
ATOM 643 O O . VAL A 1 86 ? 50.340 14.784 -85.118 1.00 77.31 86 VAL A O 1
ATOM 646 N N . VAL A 1 87 ? 51.654 13.187 -84.236 1.00 87.25 87 VAL A N 1
ATOM 647 C CA . VAL A 1 87 ? 50.612 12.156 -84.151 1.00 87.25 87 VAL A CA 1
ATOM 648 C C . VAL A 1 87 ? 49.465 12.576 -83.227 1.00 87.25 87 VAL A C 1
ATOM 650 O O . VAL A 1 87 ? 48.333 12.502 -83.696 1.00 87.25 87 VAL A O 1
ATOM 653 N N . PRO A 1 88 ? 49.676 13.082 -81.995 1.00 81.38 88 PRO A N 1
ATOM 654 C CA . PRO A 1 88 ? 48.568 13.478 -81.122 1.00 81.38 88 PRO A CA 1
ATOM 655 C C . PRO A 1 88 ? 47.756 14.641 -81.689 1.00 81.38 88 PRO A C 1
ATOM 657 O O . PRO A 1 88 ? 46.533 14.628 -81.608 1.00 81.38 88 PRO A O 1
ATOM 660 N N . VAL A 1 89 ? 48.419 15.619 -82.317 1.00 78.69 89 VAL A N 1
ATOM 661 C CA . VAL A 1 89 ? 47.745 16.768 -82.943 1.00 78.69 89 VAL A CA 1
ATOM 662 C C . VAL A 1 89 ? 46.884 16.305 -84.118 1.00 78.69 89 VAL A C 1
ATOM 664 O O . VAL A 1 89 ? 45.725 16.691 -84.232 1.00 78.69 89 VAL A O 1
ATOM 667 N N . THR A 1 90 ? 47.426 15.434 -84.971 1.00 79.12 90 THR A N 1
ATOM 668 C CA . THR A 1 90 ? 46.687 14.904 -86.127 1.00 79.12 90 THR A CA 1
ATOM 669 C C . THR A 1 90 ? 45.565 13.959 -85.687 1.00 79.12 90 THR A C 1
ATOM 671 O O . THR A 1 90 ? 44.473 14.007 -86.244 1.00 79.12 90 THR A O 1
ATOM 674 N N . ALA A 1 91 ? 45.804 13.133 -84.665 1.00 82.06 91 ALA A N 1
ATOM 675 C CA . ALA A 1 91 ? 44.801 12.250 -84.083 1.00 82.06 91 ALA A CA 1
ATOM 676 C C . ALA A 1 91 ? 43.668 13.049 -83.436 1.00 82.06 91 ALA A C 1
ATOM 678 O O . ALA A 1 91 ? 42.518 12.746 -83.710 1.00 82.06 91 ALA A O 1
ATOM 679 N N . GLY A 1 92 ? 43.967 14.101 -82.667 1.00 77.75 92 GLY A N 1
ATOM 680 C CA . GLY A 1 92 ? 42.954 14.980 -82.078 1.00 77.75 92 GLY A CA 1
ATOM 681 C C . GLY A 1 92 ? 42.037 15.591 -83.136 1.00 77.75 92 GLY A C 1
ATOM 682 O O . GLY A 1 92 ? 40.827 15.452 -83.045 1.00 77.75 92 GLY A O 1
ATOM 683 N N . VAL A 1 93 ? 42.604 16.139 -84.217 1.00 76.31 93 VAL A N 1
ATOM 684 C CA . VAL A 1 93 ? 41.815 16.725 -85.319 1.00 76.31 93 VAL A CA 1
ATOM 685 C C . VAL A 1 93 ? 40.935 15.691 -86.033 1.00 76.31 93 VAL A C 1
ATOM 687 O O . VAL A 1 93 ? 39.822 16.006 -86.452 1.00 76.31 93 VAL A O 1
ATOM 690 N N . VAL A 1 94 ? 41.422 14.458 -86.204 1.00 80.50 94 VAL A N 1
ATOM 691 C CA . VAL A 1 94 ? 40.639 13.373 -86.819 1.00 80.50 94 VAL A CA 1
ATOM 692 C C . VAL A 1 94 ? 39.553 12.869 -85.868 1.00 80.50 94 VAL A C 1
ATOM 694 O O . VAL A 1 94 ? 38.427 12.657 -86.309 1.00 80.50 94 VAL A O 1
ATOM 697 N N . LEU A 1 95 ? 39.870 12.706 -84.582 1.00 82.81 95 LEU A N 1
ATOM 698 C CA . LEU A 1 95 ? 38.931 12.272 -83.549 1.00 82.81 95 LEU A CA 1
ATOM 699 C C . LEU A 1 95 ? 37.834 13.316 -83.314 1.00 82.81 95 LEU A C 1
ATOM 701 O O . LEU A 1 95 ? 36.684 12.928 -83.201 1.00 82.81 95 LEU A O 1
ATOM 705 N N . ASP A 1 96 ? 38.139 14.613 -83.373 1.00 80.50 96 ASP A N 1
ATOM 706 C CA . ASP A 1 96 ? 37.141 15.695 -83.297 1.00 80.50 96 ASP A CA 1
ATOM 707 C C . ASP A 1 96 ? 36.167 15.695 -84.489 1.00 80.50 96 ASP A C 1
ATOM 709 O O . ASP A 1 96 ? 35.082 16.276 -84.430 1.00 80.50 96 ASP A O 1
ATOM 713 N N . ARG A 1 97 ? 36.552 15.068 -85.607 1.00 79.56 97 ARG A N 1
ATOM 714 C CA . ARG A 1 97 ? 35.709 14.935 -86.803 1.00 79.56 97 ARG A CA 1
ATOM 715 C C . ARG A 1 97 ? 34.863 13.662 -86.800 1.00 79.56 97 ARG A C 1
ATOM 717 O O . ARG A 1 97 ? 33.992 13.525 -87.658 1.00 79.56 97 ARG A O 1
ATOM 724 N N . ILE A 1 98 ? 35.133 12.737 -85.885 1.00 82.81 98 ILE A N 1
ATOM 725 C CA . ILE A 1 98 ? 34.440 11.459 -85.747 1.00 82.81 98 ILE A CA 1
ATOM 726 C C . ILE A 1 98 ? 33.584 11.530 -84.482 1.00 82.81 98 ILE A C 1
ATOM 728 O O . ILE A 1 98 ? 34.095 11.834 -83.411 1.00 82.81 98 ILE A O 1
ATOM 732 N N . ASP A 1 99 ? 32.293 11.210 -84.568 1.00 80.06 99 ASP A N 1
ATOM 733 C CA . ASP A 1 99 ? 31.459 11.132 -83.365 1.00 80.06 99 ASP A CA 1
ATOM 734 C C . ASP A 1 99 ? 31.789 9.864 -82.569 1.00 80.06 99 ASP A C 1
ATOM 736 O O . ASP A 1 99 ? 31.182 8.806 -82.733 1.00 80.06 99 ASP A O 1
ATOM 740 N N . LEU A 1 100 ? 32.802 9.956 -81.709 1.00 82.69 100 LEU A N 1
ATOM 741 C CA . LEU A 1 100 ? 33.231 8.845 -80.866 1.00 82.69 100 LEU A CA 1
ATOM 742 C C . LEU A 1 100 ? 32.122 8.351 -79.934 1.00 82.69 100 LEU A C 1
ATOM 744 O O . LEU A 1 100 ? 32.161 7.187 -79.547 1.00 82.69 100 LEU A O 1
ATOM 748 N N . THR A 1 101 ? 31.137 9.187 -79.594 1.00 82.69 101 THR A N 1
ATOM 749 C CA . THR A 1 101 ? 30.024 8.789 -78.724 1.00 82.69 101 THR A CA 1
ATOM 750 C C . THR A 1 101 ? 29.167 7.745 -79.423 1.00 82.69 101 THR A C 1
ATOM 752 O O . THR A 1 101 ? 28.908 6.686 -78.855 1.00 82.69 101 THR A O 1
ATOM 755 N N . GLU A 1 102 ? 28.795 8.000 -80.679 1.00 81.81 102 GLU A N 1
ATOM 756 C CA . GLU A 1 102 ? 28.032 7.058 -81.504 1.00 81.81 102 GLU A CA 1
ATOM 757 C C . GLU A 1 102 ? 28.828 5.766 -81.746 1.00 81.81 102 GLU A C 1
ATOM 759 O O . GLU A 1 102 ? 28.311 4.662 -81.582 1.00 81.81 102 GLU A O 1
ATOM 764 N N . ILE A 1 103 ? 30.133 5.883 -82.026 1.00 80.06 103 ILE A N 1
ATOM 765 C CA . ILE A 1 103 ? 31.012 4.715 -82.194 1.00 80.06 103 ILE A CA 1
ATOM 766 C C . ILE A 1 103 ? 31.087 3.858 -80.931 1.00 80.06 103 ILE A C 1
ATOM 768 O O . ILE A 1 103 ? 31.040 2.630 -81.017 1.00 80.06 103 ILE A O 1
ATOM 772 N N . VAL A 1 104 ? 31.239 4.479 -79.766 1.00 83.69 104 VAL A N 1
ATOM 773 C CA . VAL A 1 104 ? 31.338 3.758 -78.497 1.00 83.69 104 VAL A CA 1
ATOM 774 C C . VAL A 1 104 ? 29.998 3.112 -78.150 1.00 83.69 104 VAL A C 1
ATOM 776 O O . VAL A 1 104 ? 29.987 1.940 -77.796 1.00 83.69 104 VAL A O 1
ATOM 779 N N . LEU A 1 105 ? 28.874 3.810 -78.325 1.00 84.81 105 LEU A N 1
ATOM 780 C CA . LEU A 1 105 ? 27.547 3.256 -78.037 1.00 84.81 105 LEU A CA 1
ATOM 781 C C . LEU A 1 105 ? 27.185 2.061 -78.930 1.00 84.81 105 LEU A C 1
ATOM 783 O O . LEU A 1 105 ? 26.540 1.127 -78.465 1.00 84.81 105 LEU A O 1
ATOM 787 N N . GLU A 1 106 ? 27.591 2.074 -80.200 1.00 83.25 106 GLU A N 1
ATOM 788 C CA . GLU A 1 106 ? 27.226 1.015 -81.148 1.00 83.25 106 GLU A CA 1
ATOM 789 C C . GLU A 1 106 ? 28.197 -0.170 -81.176 1.00 83.25 106 GLU A C 1
ATOM 791 O O . GLU A 1 106 ? 27.814 -1.272 -81.570 1.00 83.25 106 GLU A O 1
ATOM 796 N N . ARG A 1 107 ? 29.476 0.047 -80.838 1.00 82.94 107 ARG A N 1
ATOM 797 C CA . ARG A 1 107 ? 30.537 -0.961 -81.028 1.00 82.94 107 ARG A CA 1
ATOM 798 C C . ARG A 1 107 ? 31.233 -1.392 -79.742 1.00 82.94 107 ARG A C 1
ATOM 800 O O . ARG A 1 107 ? 32.001 -2.352 -79.783 1.00 82.94 107 ARG A O 1
ATOM 807 N N . VAL A 1 108 ? 30.982 -0.721 -78.619 1.00 86.75 108 VAL A N 1
ATOM 808 C CA . VAL A 1 108 ? 31.504 -1.109 -77.305 1.00 86.75 108 VAL A CA 1
ATOM 809 C C . VAL A 1 108 ? 30.345 -1.559 -76.426 1.00 86.75 108 VAL A C 1
ATOM 811 O O . VAL A 1 108 ? 29.374 -0.835 -76.240 1.00 86.75 108 VAL A O 1
ATOM 814 N N . ASP A 1 109 ? 30.468 -2.751 -75.846 1.00 86.88 109 ASP A N 1
ATOM 815 C CA . ASP A 1 109 ? 29.553 -3.212 -74.806 1.00 86.88 109 ASP A CA 1
ATOM 816 C C . ASP A 1 109 ? 29.833 -2.447 -73.505 1.00 86.88 109 ASP A C 1
ATOM 818 O O . ASP A 1 109 ? 30.726 -2.786 -72.719 1.00 86.88 109 ASP A O 1
ATOM 822 N N . LEU A 1 110 ? 29.081 -1.366 -73.311 1.00 88.38 110 LEU A N 1
ATOM 823 C CA . LEU A 1 110 ? 29.202 -0.517 -72.137 1.00 88.38 110 LEU A CA 1
ATOM 824 C C . LEU A 1 110 ? 28.791 -1.225 -70.846 1.00 88.38 110 LEU A C 1
ATOM 826 O O . LEU A 1 110 ? 29.295 -0.842 -69.797 1.00 88.38 110 LEU A O 1
ATOM 830 N N . GLU A 1 111 ? 27.950 -2.260 -70.888 1.00 88.56 111 GLU A N 1
ATOM 831 C CA . GLU A 1 111 ? 27.597 -3.032 -69.694 1.00 88.56 111 GLU A CA 1
ATOM 832 C C . 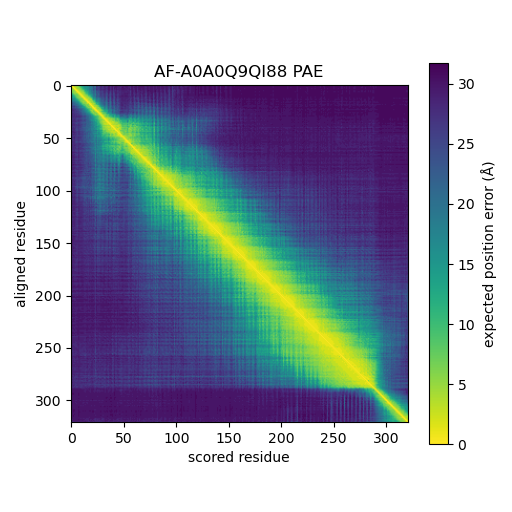GLU A 1 111 ? 28.816 -3.818 -69.202 1.00 88.56 111 GLU A C 1
ATOM 834 O O . GLU A 1 111 ? 29.202 -3.705 -68.036 1.00 88.56 111 GLU A O 1
ATOM 839 N N . THR A 1 112 ? 29.508 -4.517 -70.107 1.00 87.62 112 THR A N 1
ATOM 840 C CA . THR A 1 112 ? 30.751 -5.239 -69.782 1.00 87.62 112 THR A CA 1
ATOM 841 C C . THR A 1 112 ? 31.865 -4.288 -69.323 1.00 87.62 112 THR A C 1
ATOM 843 O O . THR A 1 112 ? 32.624 -4.595 -68.399 1.00 87.62 112 THR A O 1
ATOM 846 N N . VAL A 1 113 ? 31.975 -3.102 -69.932 1.00 85.69 113 VAL A N 1
ATOM 847 C CA . VAL A 1 113 ? 32.956 -2.089 -69.507 1.00 85.69 113 VAL A CA 1
ATOM 848 C C . VAL A 1 113 ? 32.612 -1.520 -68.130 1.00 85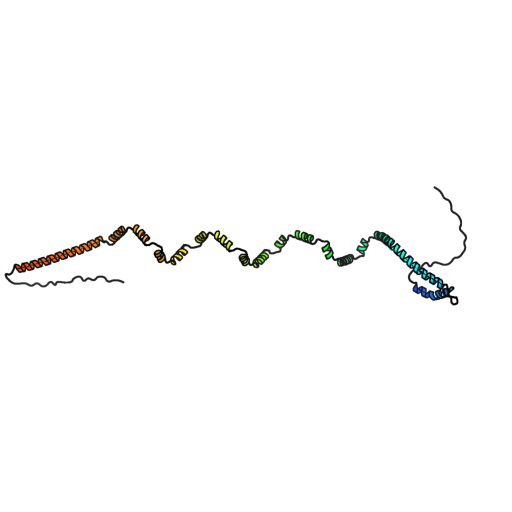.69 113 VAL A C 1
ATOM 850 O O . VAL A 1 113 ? 33.493 -1.452 -67.273 1.00 85.69 113 VAL A O 1
ATOM 853 N N . VAL A 1 114 ? 31.355 -1.137 -67.890 1.00 88.81 114 VAL A N 1
ATOM 854 C CA . VAL A 1 114 ? 30.906 -0.583 -66.604 1.00 88.81 114 VAL A CA 1
ATOM 855 C C . VAL A 1 114 ? 31.063 -1.613 -65.495 1.00 88.81 114 VAL A C 1
ATOM 857 O O . VAL A 1 114 ? 31.643 -1.283 -64.471 1.00 88.81 114 VAL A O 1
ATOM 860 N N . THR A 1 115 ? 30.643 -2.860 -65.698 1.00 87.25 115 THR A N 1
ATOM 861 C CA . THR A 1 115 ? 30.828 -3.945 -64.716 1.00 87.25 115 THR A CA 1
ATOM 862 C C . THR A 1 115 ? 32.302 -4.189 -64.406 1.00 87.25 115 THR A C 1
ATOM 864 O O . THR A 1 115 ? 32.683 -4.155 -63.244 1.00 87.25 115 THR A O 1
ATOM 867 N N . THR A 1 116 ? 33.171 -4.281 -65.419 1.00 87.12 116 THR A N 1
ATOM 868 C CA . THR A 1 116 ? 34.626 -4.427 -65.208 1.00 87.12 116 THR A CA 1
ATOM 869 C C . THR A 1 116 ? 35.231 -3.249 -64.434 1.00 87.12 116 THR A C 1
ATOM 871 O O . THR A 1 116 ? 36.182 -3.420 -63.667 1.00 87.12 116 THR A O 1
ATOM 874 N N . VAL A 1 117 ? 34.727 -2.032 -64.658 1.00 87.81 117 VAL A N 1
ATOM 875 C CA . VAL A 1 117 ? 35.157 -0.839 -63.919 1.00 87.81 117 VAL A CA 1
ATOM 876 C C . VAL A 1 117 ? 34.626 -0.873 -62.487 1.00 87.81 117 VAL A C 1
ATOM 878 O O . VAL A 1 117 ? 35.408 -0.648 -61.570 1.00 87.81 117 VAL A O 1
ATOM 881 N N . LEU A 1 118 ? 33.348 -1.196 -62.277 1.00 86.88 118 LEU A N 1
ATOM 882 C CA . LEU A 1 118 ? 32.737 -1.302 -60.950 1.00 86.88 118 LEU A CA 1
ATOM 883 C C . LEU A 1 118 ? 33.372 -2.423 -60.116 1.00 86.88 118 LEU A C 1
ATOM 885 O O . LEU A 1 118 ? 33.620 -2.208 -58.940 1.00 86.88 118 LEU A O 1
ATOM 889 N N . ASP A 1 119 ? 33.743 -3.551 -60.721 1.00 86.56 119 ASP A N 1
ATOM 890 C CA . ASP A 1 119 ? 34.441 -4.654 -60.045 1.00 86.56 119 ASP A CA 1
ATOM 891 C C . ASP A 1 119 ? 35.863 -4.274 -59.599 1.00 86.56 119 ASP A C 1
ATOM 893 O O . ASP A 1 119 ? 36.423 -4.862 -58.673 1.00 86.56 119 ASP A O 1
ATOM 897 N N . ARG A 1 120 ? 36.475 -3.290 -60.267 1.00 86.88 120 ARG A N 1
ATOM 898 C CA . ARG A 1 120 ? 37.796 -2.745 -59.913 1.00 86.88 120 ARG A CA 1
ATOM 899 C C . ARG A 1 120 ? 37.717 -1.569 -58.946 1.00 86.88 120 ARG A C 1
ATOM 901 O O . ARG A 1 120 ? 38.739 -1.214 -58.359 1.00 86.88 120 ARG A O 1
ATOM 908 N N . LEU A 1 121 ? 36.551 -0.941 -58.810 1.00 87.94 121 LEU A N 1
ATOM 909 C CA . LEU A 1 121 ? 36.321 0.157 -57.882 1.00 87.94 121 LEU A CA 1
ATOM 910 C C . LEU A 1 121 ? 35.795 -0.396 -56.558 1.00 87.94 121 LEU A C 1
ATOM 912 O O . LEU A 1 121 ? 34.721 -0.983 -56.495 1.00 87.94 121 LEU A O 1
ATOM 916 N N . ASP A 1 122 ? 36.512 -0.136 -55.468 1.00 86.12 122 ASP A N 1
ATOM 917 C CA . ASP A 1 122 ? 35.982 -0.384 -54.129 1.00 86.12 122 ASP A CA 1
ATOM 918 C C . ASP A 1 122 ? 34.936 0.690 -53.790 1.00 86.12 122 ASP A C 1
ATOM 920 O O . ASP A 1 122 ? 35.236 1.751 -53.235 1.00 86.12 122 ASP A O 1
ATOM 924 N N . LEU A 1 123 ? 33.684 0.430 -54.171 1.00 86.06 123 LEU A N 1
ATOM 925 C CA . LEU A 1 123 ? 32.567 1.329 -53.889 1.00 86.06 123 LEU A CA 1
ATOM 926 C C . LEU A 1 123 ? 32.341 1.506 -52.384 1.00 86.06 123 LEU A C 1
ATOM 928 O O . LEU A 1 123 ? 31.856 2.558 -51.975 1.00 86.06 123 LEU A O 1
ATOM 932 N N . THR A 1 124 ? 32.709 0.528 -51.551 1.00 85.56 124 THR A N 1
ATOM 933 C CA . THR A 1 124 ? 32.624 0.665 -50.094 1.00 85.56 124 THR A CA 1
ATOM 934 C C . THR A 1 124 ? 33.611 1.717 -49.602 1.00 85.56 124 THR A C 1
ATOM 936 O O . THR A 1 124 ? 33.208 2.611 -48.860 1.00 85.56 124 THR A O 1
ATOM 939 N N . ALA A 1 125 ? 34.862 1.680 -50.064 1.00 85.62 125 ALA A N 1
ATOM 940 C CA . ALA A 1 125 ? 35.852 2.707 -49.743 1.00 85.62 125 ALA A CA 1
ATOM 941 C C . ALA A 1 125 ? 35.419 4.094 -50.243 1.00 85.62 125 ALA A C 1
ATOM 943 O O . ALA A 1 125 ? 35.469 5.065 -49.488 1.00 85.62 125 ALA A O 1
ATOM 944 N N . VAL A 1 126 ? 34.913 4.185 -51.479 1.00 85.69 126 VAL A N 1
ATOM 945 C CA . VAL A 1 126 ? 34.416 5.450 -52.047 1.00 85.69 126 VAL A CA 1
ATOM 946 C C . VAL A 1 126 ? 33.247 6.009 -51.232 1.00 85.69 126 VAL A C 1
ATOM 948 O O . VAL A 1 126 ? 33.241 7.197 -50.915 1.00 85.69 126 VAL A O 1
ATOM 951 N N . VAL A 1 127 ? 32.269 5.176 -50.862 1.00 87.62 127 VAL A N 1
ATOM 952 C CA . VAL A 1 127 ? 31.115 5.600 -50.056 1.00 87.62 127 VAL A CA 1
ATOM 953 C C . VAL A 1 127 ? 31.555 6.028 -48.658 1.00 87.62 127 VAL A C 1
ATOM 955 O O . VAL A 1 127 ? 31.138 7.088 -48.207 1.00 87.62 127 VAL A O 1
ATOM 958 N N . LEU A 1 128 ? 32.434 5.276 -47.993 1.00 87.06 128 LEU A N 1
ATOM 959 C CA . LEU A 1 128 ? 32.923 5.632 -46.656 1.00 87.06 128 LEU A CA 1
ATOM 960 C C . LEU A 1 128 ? 33.748 6.927 -46.642 1.00 87.06 128 LEU A C 1
ATOM 962 O O . LEU A 1 128 ? 33.741 7.639 -45.643 1.00 87.06 128 LEU A O 1
ATOM 966 N N . GLU A 1 129 ? 34.453 7.242 -47.730 1.00 87.69 129 GLU A N 1
ATOM 967 C CA . GLU A 1 129 ? 35.302 8.435 -47.809 1.00 87.69 129 GLU A CA 1
ATOM 968 C C . GLU A 1 129 ? 34.556 9.683 -48.309 1.00 87.69 129 GLU A C 1
ATOM 970 O O . GLU A 1 129 ? 34.977 10.812 -48.045 1.00 87.69 129 GLU A O 1
ATOM 975 N N . ARG A 1 130 ? 33.478 9.510 -49.081 1.00 88.81 130 ARG A N 1
ATOM 976 C CA . ARG A 1 130 ? 32.803 10.616 -49.787 1.00 88.81 130 ARG A CA 1
ATOM 977 C C . ARG A 1 130 ? 31.369 10.859 -49.345 1.00 88.81 130 ARG A C 1
ATOM 979 O O . ARG A 1 130 ? 30.851 11.943 -49.604 1.00 88.81 130 ARG A O 1
ATOM 986 N N . VAL A 1 131 ? 30.731 9.885 -48.703 1.00 92.06 131 VAL A N 1
ATOM 987 C CA . VAL A 1 131 ? 29.367 10.009 -48.188 1.00 92.06 131 VAL A CA 1
ATOM 988 C C . VAL A 1 131 ? 29.422 10.090 -46.671 1.00 92.06 131 VAL A C 1
ATOM 990 O O . VAL A 1 131 ? 29.921 9.188 -46.003 1.00 92.06 131 VAL A O 1
ATOM 993 N N . ASP A 1 132 ? 28.849 11.155 -46.115 1.00 89.81 132 ASP A N 1
ATOM 994 C CA . ASP A 1 132 ? 28.595 11.229 -44.680 1.00 89.81 132 ASP A CA 1
ATOM 995 C C . ASP A 1 132 ? 27.424 10.301 -44.325 1.00 89.81 132 ASP A C 1
ATOM 997 O O . ASP A 1 132 ? 26.251 10.680 -44.359 1.00 89.81 132 ASP A O 1
ATOM 1001 N N . LEU A 1 133 ? 27.750 9.044 -44.021 1.00 90.44 133 LEU A N 1
ATOM 1002 C CA . LEU A 1 133 ? 26.759 8.043 -43.639 1.00 90.44 133 LEU A CA 1
ATOM 1003 C C . LEU A 1 133 ? 26.027 8.412 -42.346 1.00 90.44 133 LEU A C 1
ATOM 1005 O O . LEU A 1 133 ? 24.881 8.002 -42.186 1.00 90.44 133 LEU A O 1
ATOM 1009 N N . GLN A 1 134 ? 26.635 9.200 -41.450 1.00 89.06 134 GLN A N 1
ATOM 1010 C CA . GLN A 1 134 ? 25.946 9.674 -40.250 1.00 89.06 134 GLN A CA 1
ATOM 1011 C C . GLN A 1 134 ? 24.849 10.662 -40.636 1.00 89.06 134 GLN A C 1
ATOM 1013 O O . GLN A 1 134 ? 23.710 10.470 -40.227 1.00 89.06 134 GLN A O 1
ATOM 1018 N N . ALA A 1 135 ? 25.148 11.638 -41.500 1.00 89.81 135 ALA A N 1
ATOM 1019 C CA . ALA A 1 135 ? 24.148 12.579 -42.007 1.00 89.81 135 ALA A CA 1
ATOM 1020 C C . ALA A 1 135 ? 23.025 11.885 -42.798 1.00 89.81 135 ALA A C 1
ATOM 1022 O O . ALA A 1 135 ? 21.859 12.274 -42.710 1.00 89.81 135 ALA A O 1
ATOM 1023 N N . VAL A 1 136 ? 23.352 10.838 -43.564 1.00 90.12 136 VAL A N 1
ATOM 1024 C CA . VAL A 1 136 ? 22.340 10.025 -44.257 1.00 90.12 136 VAL A CA 1
ATOM 1025 C C . VAL A 1 136 ? 21.461 9.281 -43.250 1.00 90.12 136 VAL A C 1
ATOM 1027 O O . VAL A 1 136 ? 20.238 9.346 -43.362 1.00 90.12 136 VAL A O 1
ATOM 1030 N N . VAL A 1 137 ? 22.054 8.610 -42.257 1.00 92.25 137 VAL A N 1
ATOM 1031 C CA . VAL A 1 137 ? 21.311 7.869 -41.226 1.00 92.25 137 VAL A CA 1
ATOM 1032 C C . VAL A 1 137 ? 20.433 8.802 -40.400 1.00 92.25 137 VAL A C 1
ATOM 1034 O O . VAL A 1 137 ? 19.264 8.485 -40.212 1.00 92.25 137 VAL A O 1
ATOM 1037 N N . THR A 1 138 ? 20.930 9.959 -39.960 1.00 90.06 138 THR A N 1
ATOM 1038 C CA . THR A 1 138 ? 20.118 10.928 -39.208 1.00 90.06 138 THR A CA 1
ATOM 1039 C C . THR A 1 138 ? 18.962 11.443 -40.049 1.00 90.06 138 THR A C 1
ATOM 1041 O O . THR A 1 138 ? 17.826 11.382 -39.604 1.00 90.06 138 THR A O 1
ATOM 1044 N N . THR A 1 139 ? 19.202 11.817 -41.309 1.00 91.31 139 THR A N 1
ATOM 1045 C CA . THR A 1 139 ? 18.130 12.269 -42.211 1.00 91.31 139 THR A CA 1
ATOM 1046 C C . THR A 1 139 ? 17.075 11.180 -42.450 1.00 91.31 139 THR A C 1
ATOM 1048 O O . THR A 1 139 ? 15.895 11.481 -42.629 1.00 91.31 139 THR A O 1
ATOM 1051 N N . VAL A 1 140 ? 17.483 9.908 -42.501 1.00 91.88 140 VAL A N 1
ATOM 1052 C CA . VAL A 1 140 ? 16.551 8.777 -42.608 1.00 91.88 140 VAL A CA 1
ATOM 1053 C C . VAL A 1 140 ? 15.773 8.594 -41.305 1.00 91.88 140 VAL A C 1
ATOM 1055 O O . VAL A 1 140 ? 14.553 8.479 -41.366 1.00 91.88 140 VAL A O 1
ATOM 1058 N N . LEU A 1 141 ? 16.438 8.610 -40.147 1.00 89.38 141 LEU A N 1
ATOM 1059 C CA . LEU A 1 141 ? 15.790 8.483 -38.837 1.00 89.38 141 LEU A CA 1
ATOM 1060 C C . LEU A 1 141 ? 14.825 9.641 -38.555 1.00 89.38 141 LEU A C 1
ATOM 1062 O O . LEU A 1 141 ? 13.738 9.392 -38.055 1.00 89.38 141 LEU A O 1
ATOM 1066 N N . ASP A 1 142 ? 15.157 10.865 -38.962 1.00 88.56 142 ASP A N 1
ATOM 1067 C CA . ASP A 1 142 ? 14.292 12.045 -38.824 1.00 88.56 142 ASP A CA 1
ATOM 1068 C C . ASP A 1 142 ? 13.026 11.956 -39.693 1.00 88.56 142 ASP A C 1
ATOM 1070 O O . ASP A 1 142 ? 12.020 12.606 -39.414 1.00 88.56 142 ASP A O 1
ATOM 1074 N N . ARG A 1 143 ? 13.066 11.166 -40.774 1.00 89.75 143 ARG A N 1
ATOM 1075 C CA . ARG A 1 143 ? 11.913 10.906 -41.652 1.00 89.75 143 ARG A CA 1
ATOM 1076 C C . ARG A 1 143 ? 11.088 9.699 -41.220 1.00 89.75 143 ARG A C 1
ATOM 1078 O O . ARG A 1 143 ? 9.979 9.534 -41.723 1.00 89.75 143 ARG A O 1
ATOM 1085 N N . LEU A 1 144 ? 11.626 8.841 -40.356 1.00 91.19 144 LEU A N 1
ATOM 1086 C CA . LEU A 1 144 ? 10.915 7.687 -39.824 1.00 91.19 144 LEU A CA 1
ATOM 1087 C C . LEU A 1 144 ? 10.218 8.087 -38.524 1.00 91.19 144 LEU A C 1
ATOM 1089 O O . LEU A 1 144 ? 10.876 8.346 -37.519 1.00 91.19 144 LEU A O 1
ATOM 1093 N N . ASP A 1 145 ? 8.886 8.064 -38.510 1.00 87.81 145 ASP A N 1
ATOM 1094 C CA . ASP A 1 145 ? 8.144 8.166 -37.254 1.00 87.81 145 ASP A CA 1
ATOM 1095 C C . ASP A 1 145 ? 8.221 6.829 -36.505 1.00 87.81 145 ASP A C 1
ATOM 1097 O O . ASP A 1 145 ? 7.396 5.926 -36.657 1.00 87.81 145 ASP A O 1
ATOM 1101 N N . LEU A 1 146 ? 9.271 6.678 -35.698 1.00 87.62 146 LEU A N 1
ATOM 1102 C CA . LEU A 1 146 ? 9.457 5.488 -34.873 1.00 87.62 146 LEU A CA 1
ATOM 1103 C C . LEU A 1 146 ? 8.348 5.332 -33.824 1.00 87.62 146 LEU A C 1
ATOM 1105 O O . LEU A 1 146 ? 8.097 4.209 -33.393 1.00 87.62 146 LEU A O 1
ATOM 1109 N N . THR A 1 147 ? 7.681 6.418 -33.420 1.00 87.00 147 THR A N 1
ATOM 1110 C CA . THR A 1 147 ? 6.586 6.351 -32.445 1.00 87.00 147 THR A CA 1
ATOM 1111 C C . THR A 1 147 ? 5.377 5.679 -33.076 1.00 87.00 147 THR A C 1
ATOM 1113 O O . THR A 1 147 ? 4.853 4.724 -32.507 1.00 87.00 147 THR A O 1
ATOM 1116 N N . GLU A 1 148 ? 4.980 6.122 -34.270 1.00 90.12 148 GLU A N 1
ATOM 1117 C CA . GLU A 1 148 ? 3.900 5.508 -35.050 1.00 90.12 148 GLU A CA 1
ATOM 1118 C C . GLU A 1 148 ? 4.215 4.038 -35.356 1.00 90.12 148 GLU A C 1
ATOM 1120 O O . GLU A 1 148 ? 3.432 3.150 -35.023 1.00 90.12 148 GLU A O 1
ATOM 1125 N N . ILE A 1 149 ? 5.422 3.754 -35.859 1.00 89.12 149 ILE A N 1
ATOM 1126 C CA . ILE A 1 149 ? 5.865 2.384 -36.159 1.00 89.12 149 ILE A CA 1
ATOM 1127 C C . ILE A 1 149 ? 5.786 1.478 -34.921 1.00 89.12 149 ILE A C 1
ATOM 1129 O O . ILE A 1 149 ? 5.344 0.331 -35.028 1.00 89.12 149 ILE A O 1
ATOM 1133 N N . VAL A 1 150 ? 6.227 1.955 -33.753 1.00 90.50 150 VAL A N 1
ATOM 1134 C CA . VAL A 1 150 ? 6.179 1.177 -32.506 1.00 90.50 150 VAL A CA 1
ATOM 1135 C C . VAL A 1 150 ? 4.738 0.983 -32.042 1.00 90.50 150 VAL A C 1
ATOM 1137 O O . VAL A 1 150 ? 4.376 -0.138 -31.701 1.00 90.50 150 VAL A O 1
ATOM 1140 N N . LEU A 1 151 ? 3.903 2.022 -32.067 1.00 89.56 151 LEU A N 1
ATOM 1141 C CA . LEU A 1 151 ? 2.504 1.923 -31.641 1.00 89.56 151 LEU A CA 1
ATOM 1142 C C . LEU A 1 151 ? 1.672 0.993 -32.536 1.00 89.56 151 LEU A C 1
ATOM 1144 O O . LEU A 1 151 ? 0.773 0.321 -32.037 1.00 89.56 151 LEU A O 1
ATOM 1148 N N . GLU A 1 152 ? 1.967 0.931 -33.835 1.00 90.75 152 GLU A N 1
ATOM 1149 C CA . GLU A 1 152 ? 1.219 0.099 -34.784 1.00 90.75 152 GLU A CA 1
ATOM 1150 C C . GLU A 1 152 ? 1.704 -1.352 -34.847 1.00 90.75 152 GLU A C 1
ATOM 1152 O O . GLU A 1 152 ? 0.918 -2.262 -35.120 1.00 90.75 152 GLU A O 1
ATOM 1157 N N . ARG A 1 153 ? 3.007 -1.586 -34.651 1.00 91.56 153 ARG A N 1
ATOM 1158 C CA . ARG A 1 153 ? 3.630 -2.895 -34.923 1.00 91.56 153 ARG A CA 1
ATOM 1159 C C . ARG A 1 153 ? 4.122 -3.623 -33.684 1.00 91.56 153 ARG A C 1
ATOM 1161 O O . ARG A 1 153 ? 4.412 -4.816 -33.780 1.00 91.56 153 ARG A O 1
ATOM 1168 N N . VAL A 1 154 ? 4.258 -2.933 -32.555 1.00 93.94 154 VAL A N 1
ATOM 1169 C CA . VAL A 1 154 ? 4.683 -3.530 -31.289 1.00 93.94 154 VAL A CA 1
ATOM 1170 C C . VAL A 1 154 ? 3.493 -3.570 -30.345 1.00 93.94 154 VAL A C 1
ATOM 1172 O O . VAL A 1 154 ? 2.902 -2.545 -30.019 1.00 93.94 154 VAL A O 1
ATOM 1175 N N . ASP A 1 155 ? 3.177 -4.762 -29.846 1.00 91.69 155 ASP A N 1
ATOM 1176 C CA . ASP A 1 155 ? 2.241 -4.906 -28.737 1.00 91.69 155 ASP A CA 1
ATOM 1177 C C . ASP A 1 155 ? 2.907 -4.409 -27.445 1.00 91.69 155 ASP A C 1
ATOM 1179 O O . ASP A 1 155 ? 3.585 -5.148 -26.725 1.00 91.69 155 ASP A O 1
ATOM 1183 N N . LEU A 1 156 ? 2.747 -3.114 -27.169 1.00 92.19 156 LEU A N 1
ATOM 1184 C CA . LEU A 1 156 ? 3.295 -2.487 -25.971 1.00 92.19 156 LEU A CA 1
ATOM 1185 C C . LEU A 1 156 ? 2.676 -3.044 -24.687 1.00 92.19 156 LEU A C 1
ATOM 1187 O O . LEU A 1 156 ? 3.348 -3.022 -23.658 1.00 92.19 156 LEU A O 1
ATOM 1191 N N . GLN A 1 157 ? 1.447 -3.575 -24.725 1.00 91.50 157 GLN A N 1
ATOM 1192 C CA . GLN A 1 157 ? 0.870 -4.231 -23.553 1.00 91.50 157 GLN A CA 1
ATOM 1193 C C . GLN A 1 157 ? 1.630 -5.517 -23.248 1.00 91.50 157 GLN A C 1
ATOM 1195 O O . GLN A 1 157 ? 2.079 -5.679 -22.117 1.00 91.50 157 GLN A O 1
ATOM 1200 N N . ALA A 1 158 ? 1.864 -6.367 -24.250 1.00 91.38 158 ALA A N 1
ATOM 1201 C CA . ALA A 1 158 ? 2.640 -7.595 -24.083 1.00 91.38 158 ALA A CA 1
ATOM 1202 C C . ALA A 1 158 ? 4.088 -7.326 -23.637 1.00 91.38 158 ALA A C 1
ATOM 1204 O O . ALA A 1 158 ? 4.644 -8.062 -22.817 1.00 91.38 158 ALA A O 1
ATOM 1205 N N . VAL A 1 159 ? 4.710 -6.257 -24.148 1.00 92.25 159 VAL A N 1
ATOM 1206 C CA . VAL A 1 159 ? 6.042 -5.829 -23.696 1.00 92.25 159 VAL A CA 1
ATOM 1207 C C . VAL A 1 159 ? 5.999 -5.391 -22.232 1.00 92.25 159 VAL A C 1
ATOM 1209 O O . VAL A 1 159 ? 6.815 -5.862 -21.443 1.00 92.25 159 VAL A O 1
ATOM 1212 N N . VAL A 1 160 ? 5.046 -4.536 -21.846 1.00 93.88 160 VAL A N 1
ATOM 1213 C CA . VAL A 1 160 ? 4.909 -4.062 -20.460 1.00 93.88 160 VAL A CA 1
ATOM 1214 C C . VAL A 1 160 ? 4.617 -5.216 -19.508 1.00 93.88 160 VAL A C 1
ATOM 1216 O O . VAL A 1 160 ? 5.271 -5.296 -18.474 1.00 93.88 160 VAL A O 1
ATOM 1219 N N . THR A 1 161 ? 3.713 -6.139 -19.845 1.00 92.81 161 THR A N 1
ATOM 1220 C CA . THR A 1 161 ? 3.432 -7.307 -18.996 1.00 92.81 161 THR A CA 1
ATOM 1221 C C . THR A 1 161 ? 4.665 -8.186 -18.853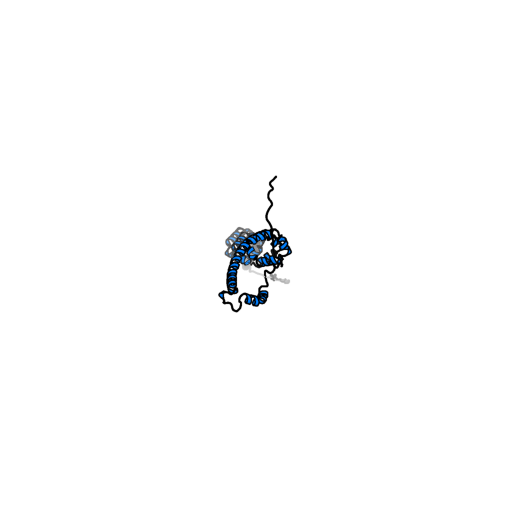 1.00 92.81 161 THR A C 1
ATOM 1223 O O . THR A 1 161 ? 5.040 -8.510 -17.737 1.00 92.81 161 THR A O 1
ATOM 1226 N N . THR A 1 162 ? 5.382 -8.468 -19.946 1.00 93.56 162 THR A N 1
ATOM 1227 C CA . THR A 1 162 ? 6.625 -9.258 -19.888 1.00 93.56 162 THR A CA 1
ATOM 1228 C C . THR A 1 162 ? 7.693 -8.583 -19.027 1.00 93.56 162 THR A C 1
ATOM 1230 O O . THR A 1 162 ? 8.445 -9.255 -18.325 1.00 93.56 162 THR A O 1
ATOM 1233 N N . VAL A 1 163 ? 7.799 -7.253 -19.089 1.00 93.69 163 VAL A N 1
ATOM 1234 C CA . VAL A 1 163 ? 8.727 -6.495 -18.241 1.00 93.69 163 VAL A CA 1
ATOM 1235 C C . VAL A 1 163 ? 8.290 -6.562 -16.780 1.00 93.69 163 VAL A C 1
ATOM 1237 O O . VAL A 1 163 ? 9.124 -6.866 -15.934 1.00 93.69 163 VAL A O 1
ATOM 1240 N N . LEU A 1 164 ? 7.009 -6.332 -16.480 1.00 90.88 164 LEU A N 1
ATOM 1241 C CA . LEU A 1 164 ? 6.474 -6.394 -15.117 1.00 90.88 164 LEU A CA 1
ATOM 1242 C C . LEU A 1 164 ? 6.599 -7.796 -14.509 1.00 90.88 164 LEU A C 1
ATOM 1244 O O . LEU A 1 164 ? 6.986 -7.902 -13.354 1.00 90.88 164 LEU A O 1
ATOM 1248 N N . ASP A 1 165 ? 6.382 -8.854 -15.288 1.00 91.12 165 ASP A N 1
ATOM 1249 C CA . ASP A 1 165 ? 6.539 -10.245 -14.842 1.00 91.12 165 ASP A CA 1
ATOM 1250 C C . ASP A 1 165 ? 8.000 -10.601 -14.522 1.00 91.12 165 ASP A C 1
ATOM 1252 O O . ASP A 1 165 ? 8.276 -11.507 -13.736 1.00 91.12 165 ASP A O 1
ATOM 1256 N N . ARG A 1 166 ? 8.959 -9.900 -15.140 1.00 91.56 166 ARG A N 1
ATOM 1257 C CA . ARG A 1 166 ? 10.398 -10.073 -14.884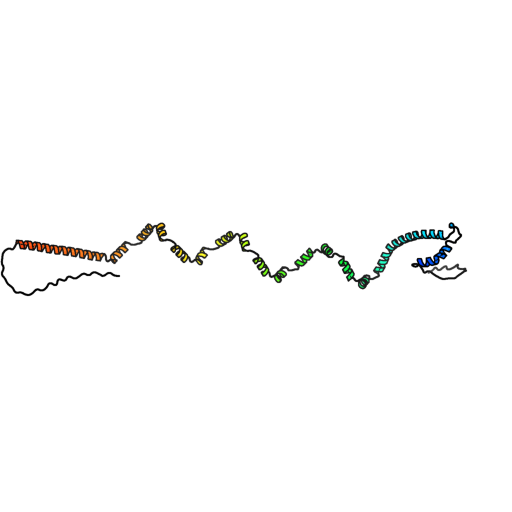 1.00 91.56 166 ARG A CA 1
ATOM 1258 C C . ARG A 1 166 ? 10.918 -9.196 -13.750 1.00 91.56 166 ARG A C 1
ATOM 1260 O O . ARG A 1 166 ? 12.034 -9.434 -13.290 1.00 91.56 166 ARG A O 1
ATOM 1267 N N . LEU A 1 167 ? 10.170 -8.174 -13.346 1.00 92.88 167 LEU A N 1
ATOM 1268 C CA . LEU A 1 167 ? 10.529 -7.309 -12.231 1.00 92.88 167 LEU A CA 1
ATOM 1269 C C . LEU A 1 167 ? 9.971 -7.903 -10.939 1.00 92.88 167 LEU A C 1
ATOM 1271 O O . LEU A 1 167 ? 8.759 -7.957 -10.748 1.00 92.88 167 LEU A O 1
ATOM 1275 N N . ASP A 1 168 ? 10.851 -8.276 -10.010 1.00 89.75 168 ASP A N 1
ATOM 1276 C CA . ASP A 1 168 ? 10.423 -8.551 -8.641 1.00 89.75 168 ASP A CA 1
ATOM 1277 C C . ASP A 1 168 ? 10.130 -7.222 -7.931 1.00 89.75 168 ASP A C 1
ATOM 1279 O O . ASP A 1 168 ? 10.992 -6.578 -7.330 1.00 89.75 168 ASP A O 1
ATOM 1283 N N . LEU A 1 169 ? 8.880 -6.771 -8.045 1.00 89.81 169 LEU A N 1
ATOM 1284 C CA . LEU A 1 169 ? 8.429 -5.545 -7.392 1.00 89.81 169 LEU A CA 1
ATOM 1285 C C . LEU A 1 169 ? 8.495 -5.650 -5.862 1.00 89.81 169 LEU A C 1
ATOM 1287 O O . LEU A 1 169 ? 8.617 -4.620 -5.203 1.00 89.81 169 LEU A O 1
ATOM 1291 N N . THR A 1 170 ? 8.435 -6.859 -5.295 1.00 89.06 170 THR A N 1
ATOM 1292 C CA . THR A 1 170 ? 8.524 -7.055 -3.843 1.00 89.06 170 THR A CA 1
ATOM 1293 C C . THR A 1 170 ? 9.935 -6.748 -3.369 1.00 89.06 170 THR A C 1
ATOM 1295 O O . THR A 1 170 ? 10.101 -5.942 -2.456 1.00 89.06 170 THR A O 1
ATOM 1298 N N . GLU A 1 171 ? 10.944 -7.326 -4.022 1.00 92.31 171 GLU A N 1
ATOM 1299 C CA . GLU A 1 171 ? 12.356 -7.052 -3.738 1.00 92.31 171 GLU A CA 1
ATOM 1300 C C . GLU A 1 171 ? 12.672 -5.563 -3.927 1.00 92.31 171 GLU A C 1
ATOM 1302 O O . GLU A 1 171 ? 13.183 -4.915 -3.015 1.00 92.31 171 GLU A O 1
ATOM 1307 N N . ILE A 1 172 ? 12.244 -4.974 -5.049 1.00 91.88 172 ILE A N 1
ATOM 1308 C CA . ILE A 1 172 ? 12.444 -3.543 -5.326 1.00 91.88 172 ILE A CA 1
ATOM 1309 C C . ILE A 1 172 ? 11.836 -2.664 -4.226 1.00 91.88 172 ILE A C 1
ATOM 1311 O O . ILE A 1 172 ? 12.466 -1.695 -3.796 1.00 91.88 172 ILE A O 1
ATOM 1315 N N . VAL A 1 173 ? 10.616 -2.965 -3.772 1.00 92.19 173 VAL A N 1
ATOM 1316 C CA . VAL A 1 173 ? 9.956 -2.197 -2.707 1.00 92.19 173 VAL A CA 1
ATOM 1317 C C . VAL A 1 173 ? 10.679 -2.384 -1.376 1.00 92.19 173 VAL A C 1
ATOM 1319 O O . VAL A 1 173 ? 10.922 -1.396 -0.690 1.00 92.19 173 VAL A O 1
ATOM 1322 N N . LEU A 1 174 ? 11.073 -3.607 -1.025 1.00 90.81 174 LEU A N 1
ATOM 1323 C CA . LEU A 1 174 ? 11.785 -3.881 0.226 1.00 90.81 174 LEU A CA 1
ATOM 1324 C C . LEU A 1 174 ? 13.166 -3.213 0.283 1.00 90.81 174 LEU A C 1
ATOM 1326 O O . LEU A 1 174 ? 13.582 -2.774 1.353 1.00 90.81 174 LEU A O 1
ATOM 1330 N N . GLU A 1 175 ? 13.869 -3.115 -0.845 1.00 92.50 175 GLU A N 1
ATOM 1331 C CA . GLU A 1 175 ? 15.215 -2.536 -0.898 1.00 92.50 175 GLU A CA 1
ATOM 1332 C C . GLU A 1 175 ? 15.227 -1.014 -1.055 1.00 92.50 175 GLU A C 1
ATOM 1334 O O . GLU A 1 175 ? 16.138 -0.341 -0.567 1.00 92.50 175 GLU A O 1
ATOM 1339 N N . ARG A 1 176 ? 14.253 -0.455 -1.782 1.00 92.94 176 ARG A N 1
ATOM 1340 C CA . ARG A 1 176 ? 14.297 0.951 -2.218 1.00 92.94 176 ARG A CA 1
ATOM 1341 C C . ARG A 1 176 ? 13.257 1.844 -1.562 1.00 92.94 176 ARG A C 1
ATOM 1343 O O . ARG A 1 176 ? 13.381 3.064 -1.674 1.00 92.94 176 ARG A O 1
ATOM 1350 N N . VAL A 1 177 ? 12.241 1.276 -0.918 1.00 94.75 177 VAL A N 1
ATOM 1351 C CA . VAL A 1 177 ? 11.199 2.037 -0.225 1.00 94.75 177 VAL A CA 1
ATOM 1352 C C . VAL A 1 177 ? 11.389 1.889 1.277 1.00 94.75 177 VAL A C 1
ATOM 1354 O O . VAL A 1 177 ? 11.407 0.786 1.813 1.00 94.75 177 VAL A O 1
ATOM 1357 N N . ASP A 1 178 ? 11.468 3.018 1.979 1.00 93.44 178 ASP A N 1
ATOM 1358 C CA . ASP A 1 178 ? 11.387 3.024 3.437 1.00 93.44 178 ASP A CA 1
ATOM 1359 C C . ASP A 1 178 ? 9.943 2.724 3.869 1.00 93.44 178 ASP A C 1
ATOM 1361 O O . ASP A 1 178 ? 9.096 3.613 4.011 1.00 93.44 178 ASP A O 1
ATOM 1365 N N . LEU A 1 179 ? 9.652 1.438 4.053 1.00 93.44 179 LEU A N 1
ATOM 1366 C CA . LEU A 1 179 ? 8.337 0.976 4.480 1.00 93.44 179 LEU A CA 1
ATOM 1367 C C . LEU A 1 179 ? 7.964 1.462 5.887 1.00 93.44 179 LEU A C 1
ATOM 1369 O O . LEU A 1 179 ? 6.776 1.599 6.165 1.00 93.44 179 LEU A O 1
ATOM 1373 N N . GLN A 1 180 ? 8.931 1.778 6.757 1.00 92.75 180 GLN A N 1
ATOM 1374 C CA . GLN A 1 180 ? 8.639 2.340 8.081 1.00 92.75 180 GLN A CA 1
ATOM 1375 C C . GLN A 1 180 ? 8.106 3.767 7.953 1.00 92.75 180 GLN A C 1
ATOM 1377 O O . GLN A 1 180 ? 7.090 4.104 8.567 1.00 92.75 180 GLN A O 1
ATOM 1382 N N . ALA A 1 181 ? 8.730 4.586 7.104 1.00 92.62 181 ALA A N 1
ATOM 1383 C CA . ALA A 1 181 ? 8.248 5.934 6.814 1.00 92.62 181 ALA A CA 1
ATOM 1384 C C . ALA A 1 181 ? 6.861 5.916 6.150 1.00 92.62 181 ALA A C 1
ATOM 1386 O O . ALA A 1 181 ? 5.985 6.704 6.522 1.00 92.62 181 ALA A O 1
ATOM 1387 N N . VAL A 1 182 ? 6.628 4.988 5.212 1.00 93.75 182 VAL A N 1
ATOM 1388 C CA . VAL A 1 182 ? 5.312 4.809 4.573 1.00 93.75 182 VAL A CA 1
ATOM 1389 C C . VAL A 1 182 ? 4.257 4.404 5.599 1.00 93.75 182 VAL A C 1
ATOM 1391 O O . VAL A 1 182 ? 3.214 5.052 5.670 1.00 93.75 182 VAL A O 1
ATOM 1394 N N . VAL A 1 183 ? 4.519 3.380 6.416 1.00 94.44 183 VAL A N 1
ATOM 1395 C CA . VAL A 1 183 ? 3.575 2.918 7.447 1.00 94.44 183 VAL A CA 1
ATOM 1396 C C . VAL A 1 183 ? 3.283 4.026 8.451 1.00 94.44 183 VAL A C 1
ATOM 1398 O O . VAL A 1 183 ? 2.118 4.260 8.748 1.00 94.44 183 VAL A O 1
ATOM 1401 N N . THR A 1 184 ? 4.298 4.758 8.912 1.00 93.81 184 THR A N 1
ATOM 1402 C CA . THR A 1 184 ? 4.108 5.889 9.836 1.00 93.81 184 THR A CA 1
ATOM 1403 C C . THR A 1 184 ? 3.212 6.955 9.211 1.00 93.81 184 THR A C 1
ATOM 1405 O O . THR A 1 184 ? 2.208 7.337 9.798 1.00 93.81 184 THR A O 1
ATOM 1408 N N . THR A 1 185 ? 3.484 7.342 7.961 1.00 94.06 185 THR A N 1
ATOM 1409 C CA . THR A 1 185 ? 2.661 8.323 7.234 1.00 94.06 185 THR A CA 1
ATOM 1410 C C . THR A 1 185 ? 1.219 7.843 7.049 1.00 94.06 185 THR A C 1
ATOM 1412 O O . THR A 1 185 ? 0.281 8.638 7.102 1.00 94.06 185 THR 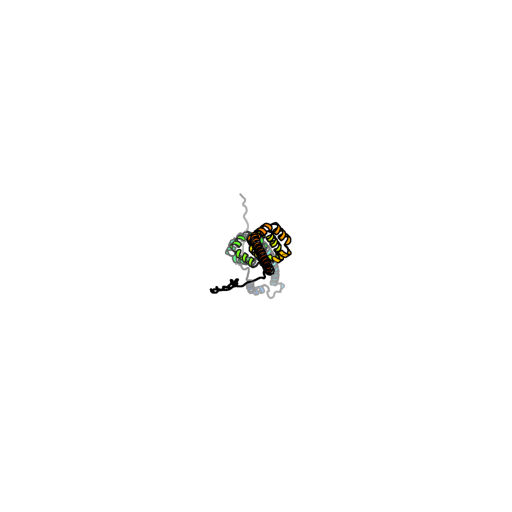A O 1
ATOM 1415 N N . VAL A 1 186 ? 1.019 6.548 6.793 1.00 93.75 186 VAL A N 1
ATOM 1416 C CA . VAL A 1 186 ? -0.318 5.957 6.667 1.00 93.75 186 VAL A CA 1
ATOM 1417 C C . VAL A 1 186 ? -1.038 5.969 8.013 1.00 93.75 186 VAL A C 1
ATOM 1419 O O . VAL A 1 186 ? -2.192 6.384 8.061 1.00 93.75 186 VAL A O 1
ATOM 1422 N N . LEU A 1 187 ? -0.370 5.569 9.098 1.00 91.94 187 LEU A N 1
ATOM 1423 C CA . LEU A 1 187 ? -0.939 5.568 10.447 1.00 91.94 187 LEU A CA 1
ATOM 1424 C C . LEU A 1 187 ? -1.284 6.982 10.925 1.00 91.94 187 LEU A C 1
ATOM 1426 O O . LEU A 1 187 ? -2.357 7.168 11.485 1.00 91.94 187 LEU A O 1
ATOM 1430 N N . ASP A 1 188 ? -0.454 7.980 10.621 1.00 93.06 188 ASP A N 1
ATOM 1431 C CA . ASP A 1 188 ? -0.722 9.386 10.958 1.00 93.06 188 ASP A CA 1
ATOM 1432 C C . ASP A 1 188 ? -1.944 9.952 10.217 1.00 93.06 188 ASP A C 1
ATOM 1434 O O . ASP A 1 188 ? -2.592 10.892 10.679 1.00 93.06 188 ASP A O 1
ATOM 1438 N N . ARG A 1 189 ? -2.270 9.392 9.045 1.00 92.50 189 ARG A N 1
ATOM 1439 C CA . ARG A 1 189 ? -3.430 9.793 8.233 1.00 92.50 189 ARG A CA 1
ATOM 1440 C C . ARG A 1 189 ? -4.686 8.980 8.529 1.00 92.50 189 ARG A C 1
ATOM 1442 O O . ARG A 1 189 ? -5.771 9.400 8.126 1.00 92.50 189 ARG A O 1
ATOM 1449 N N . LEU A 1 190 ? -4.552 7.818 9.162 1.00 93.50 190 LEU A N 1
ATOM 1450 C CA . LEU A 1 190 ? -5.677 6.972 9.536 1.00 93.50 190 LEU A CA 1
ATOM 1451 C C . LEU A 1 190 ? -6.249 7.435 10.875 1.00 93.50 190 LEU A C 1
ATOM 1453 O O . LEU A 1 190 ? -5.595 7.351 11.910 1.00 93.50 190 LEU A O 1
ATOM 1457 N N . ASP A 1 191 ? -7.517 7.843 10.875 1.00 90.75 191 ASP A N 1
ATOM 1458 C CA . ASP A 1 191 ? -8.266 8.007 12.119 1.00 90.75 191 ASP A CA 1
ATOM 1459 C C . ASP A 1 191 ? -8.647 6.625 12.671 1.00 90.75 191 ASP A C 1
ATOM 1461 O O . ASP A 1 191 ? -9.696 6.055 12.356 1.00 90.75 191 ASP A O 1
ATOM 1465 N N . LEU A 1 192 ? -7.764 6.066 13.500 1.00 91.69 192 LEU A N 1
ATOM 1466 C CA . LEU A 1 192 ? -7.998 4.782 14.158 1.00 91.69 192 LEU A CA 1
ATOM 1467 C C . LEU A 1 192 ? -9.219 4.817 15.089 1.00 91.69 192 LEU A C 1
ATOM 1469 O O . LEU A 1 192 ? -9.838 3.774 15.289 1.00 91.69 192 LEU A O 1
ATOM 1473 N N . THR A 1 193 ? -9.608 5.983 15.618 1.00 90.44 193 THR A N 1
ATOM 1474 C CA . THR A 1 193 ? -10.809 6.106 16.459 1.00 90.44 193 THR A CA 1
ATOM 1475 C C . THR A 1 193 ? -12.054 5.853 15.623 1.00 90.44 193 THR A C 1
ATOM 1477 O O . THR A 1 193 ? -12.890 5.037 16.006 1.00 90.44 193 THR A O 1
ATOM 1480 N N . ALA A 1 194 ? -12.148 6.488 14.452 1.00 91.06 194 ALA A N 1
ATOM 1481 C CA . ALA A 1 194 ? -13.245 6.257 13.516 1.00 91.06 194 ALA A CA 1
ATOM 1482 C C . ALA A 1 194 ? -13.292 4.793 13.049 1.00 91.06 194 ALA A C 1
ATOM 1484 O O . ALA A 1 194 ? -14.352 4.169 13.075 1.00 91.06 194 ALA A O 1
ATOM 1485 N N . VAL A 1 195 ? -12.138 4.203 12.709 1.00 91.62 195 VAL A N 1
ATOM 1486 C CA . VAL A 1 195 ? -12.059 2.784 12.314 1.00 91.62 195 VAL A CA 1
ATOM 1487 C C . VAL A 1 195 ? -12.564 1.867 13.428 1.00 91.62 195 VAL A C 1
ATOM 1489 O O . VAL A 1 195 ? -13.360 0.968 13.159 1.00 91.62 195 VAL A O 1
ATOM 1492 N N . VAL A 1 196 ? -12.136 2.089 14.674 1.00 93.06 196 VAL A N 1
ATOM 1493 C CA . VAL A 1 196 ? -12.571 1.279 15.820 1.00 93.06 196 VAL A CA 1
ATOM 1494 C C . VAL A 1 196 ? -14.071 1.440 16.061 1.00 93.06 196 VAL A C 1
ATOM 1496 O O . VAL A 1 196 ? -14.763 0.437 16.195 1.00 93.06 196 VAL A O 1
ATOM 1499 N N . LEU A 1 197 ? -14.597 2.666 16.044 1.00 91.44 197 LEU A N 1
ATOM 1500 C CA . LEU A 1 197 ? -16.026 2.913 16.256 1.00 91.44 197 LEU A CA 1
ATOM 1501 C C . LEU A 1 197 ? -16.914 2.309 15.156 1.00 91.44 197 LEU A C 1
ATOM 1503 O O . LEU A 1 197 ? -18.038 1.904 15.439 1.00 91.44 197 LEU A O 1
ATOM 1507 N N . GLU A 1 198 ? -16.430 2.233 13.913 1.00 92.88 198 GLU A N 1
ATOM 1508 C CA . GLU A 1 198 ? -17.209 1.713 12.782 1.00 92.88 198 GLU A CA 1
ATOM 1509 C C . GLU A 1 198 ? -17.056 0.210 12.524 1.00 92.88 198 GLU A C 1
ATOM 1511 O O . GLU A 1 198 ? -17.911 -0.386 11.860 1.00 92.88 198 GLU A O 1
ATOM 1516 N N . ARG A 1 199 ? -15.931 -0.393 12.919 1.00 93.00 199 ARG A N 1
ATOM 1517 C CA . ARG A 1 199 ? -15.580 -1.775 12.542 1.00 93.00 199 ARG A CA 1
ATOM 1518 C C . ARG A 1 199 ? -15.458 -2.721 13.727 1.00 93.00 199 ARG A C 1
ATOM 1520 O O . ARG A 1 199 ? -15.494 -3.930 13.512 1.00 93.00 199 ARG A O 1
ATOM 1527 N N . VAL A 1 200 ? -15.302 -2.207 14.946 1.00 94.31 200 VAL A N 1
ATOM 1528 C CA . VAL A 1 200 ? -15.156 -3.028 16.151 1.00 94.31 200 VAL A CA 1
ATOM 1529 C C . VAL A 1 200 ? -16.444 -2.967 16.961 1.00 94.31 200 VAL A C 1
ATOM 1531 O O . VAL A 1 200 ? -16.901 -1.895 17.346 1.00 94.31 200 VAL A O 1
ATOM 1534 N N . ASP A 1 201 ? -17.008 -4.134 17.271 1.00 93.19 201 ASP A N 1
ATOM 1535 C CA . ASP A 1 201 ? -18.083 -4.238 18.255 1.00 93.19 201 ASP A CA 1
ATOM 1536 C C . ASP A 1 201 ? -17.508 -4.027 19.662 1.00 93.19 201 ASP A C 1
ATOM 1538 O O . ASP A 1 201 ? -17.033 -4.952 20.328 1.00 93.19 201 ASP A O 1
ATOM 1542 N N . LEU A 1 202 ? -17.518 -2.769 20.102 1.00 93.62 202 LEU A N 1
ATOM 1543 C CA . LEU A 1 202 ? -17.012 -2.387 21.415 1.00 93.62 202 LEU A CA 1
ATOM 1544 C C . LEU A 1 202 ? -17.823 -2.998 22.563 1.00 93.62 202 LEU A C 1
ATOM 1546 O O . LEU A 1 202 ? -17.254 -3.201 23.633 1.00 93.62 202 LEU A O 1
ATOM 1550 N N . GLN A 1 203 ? -19.103 -3.337 22.363 1.00 93.19 203 GLN A N 1
ATOM 1551 C CA . GLN A 1 203 ? -19.891 -4.023 23.391 1.00 93.19 203 GLN A CA 1
ATOM 1552 C C . GLN A 1 203 ? -19.367 -5.441 23.592 1.00 93.19 203 GLN A C 1
ATOM 1554 O O . GLN A 1 203 ? -19.037 -5.809 24.716 1.00 93.19 203 GLN A O 1
ATOM 1559 N N . ALA A 1 204 ? -19.173 -6.196 22.507 1.00 92.31 204 ALA A N 1
ATOM 1560 C CA . ALA A 1 204 ? -18.607 -7.542 22.581 1.00 92.31 204 ALA A CA 1
ATOM 1561 C C . ALA A 1 204 ? -17.195 -7.553 23.195 1.00 92.31 204 ALA A C 1
ATOM 1563 O O . ALA A 1 204 ? -16.872 -8.433 24.001 1.00 92.31 204 ALA A O 1
ATOM 1564 N N . VAL A 1 205 ? -16.362 -6.558 22.860 1.00 93.50 205 VAL A N 1
ATOM 1565 C CA . VAL A 1 205 ? -15.035 -6.390 23.475 1.00 93.50 205 VAL A CA 1
ATOM 1566 C C . VAL A 1 205 ? -15.161 -6.133 24.975 1.00 93.50 205 VAL A C 1
ATOM 1568 O O . VAL A 1 205 ? -14.499 -6.817 25.755 1.00 93.50 205 VAL A O 1
ATOM 1571 N N . VAL A 1 206 ? -16.015 -5.195 25.396 1.00 94.38 206 VAL A N 1
ATOM 1572 C CA . VAL A 1 206 ? -16.224 -4.886 26.819 1.00 94.38 206 VAL A CA 1
ATOM 1573 C C . VAL A 1 206 ? -16.742 -6.106 27.572 1.00 94.38 206 VAL A C 1
ATOM 1575 O O . VAL A 1 206 ? -16.175 -6.436 28.607 1.00 94.38 206 VAL A O 1
ATOM 1578 N N . THR A 1 207 ? -17.741 -6.822 27.052 1.00 93.75 207 THR A N 1
ATOM 1579 C CA . THR A 1 207 ? -18.258 -8.044 27.686 1.00 93.75 207 THR A CA 1
ATOM 1580 C C . THR A 1 207 ? -17.159 -9.093 27.839 1.00 93.75 207 THR A C 1
ATOM 1582 O O . THR A 1 207 ? -16.938 -9.585 28.938 1.00 93.75 207 THR A O 1
ATOM 1585 N N . THR A 1 208 ? -16.380 -9.346 26.783 1.00 94.06 208 THR A N 1
ATOM 1586 C CA . THR A 1 208 ? -15.263 -10.305 26.838 1.00 94.06 208 THR A CA 1
ATOM 1587 C C . THR A 1 208 ? -14.200 -9.894 27.856 1.00 94.06 208 THR A C 1
ATOM 1589 O O . THR A 1 208 ? -13.609 -10.741 28.523 1.00 94.06 208 THR A O 1
ATOM 1592 N N . VAL A 1 209 ? -13.911 -8.595 27.966 1.00 93.62 209 VAL A N 1
ATOM 1593 C CA . VAL A 1 209 ? -12.967 -8.079 28.962 1.00 93.62 209 VAL A CA 1
ATOM 1594 C C . VAL A 1 209 ? -13.533 -8.259 30.368 1.00 93.62 209 VAL A C 1
ATOM 1596 O O . VAL A 1 209 ? -12.816 -8.759 31.229 1.00 93.62 209 VAL A O 1
ATOM 1599 N N . LEU A 1 210 ? -14.801 -7.913 30.601 1.00 92.81 210 LEU A N 1
ATOM 1600 C CA . LEU A 1 210 ? -15.453 -8.068 31.903 1.00 92.81 210 LEU A CA 1
ATOM 1601 C C . LEU A 1 210 ? -15.521 -9.535 32.342 1.00 92.81 210 LEU A C 1
ATOM 1603 O O . LEU A 1 210 ? -15.225 -9.815 33.496 1.00 92.81 210 LEU A O 1
ATOM 1607 N N . ASP A 1 211 ? -15.789 -10.467 31.427 1.00 92.44 211 ASP A N 1
ATOM 1608 C CA . ASP A 1 211 ? -15.802 -11.908 31.721 1.00 92.44 211 ASP A CA 1
ATOM 1609 C C . ASP A 1 211 ? -14.415 -12.451 32.109 1.00 92.44 211 ASP A C 1
ATOM 1611 O O . ASP A 1 211 ? -14.298 -13.480 32.776 1.00 92.44 211 ASP A O 1
ATOM 1615 N N . ARG A 1 212 ? -13.341 -11.774 31.681 1.00 92.25 212 ARG A N 1
ATOM 1616 C CA . ARG A 1 212 ? -11.951 -12.147 31.989 1.00 92.25 212 ARG A CA 1
ATOM 1617 C C . ARG A 1 212 ? -11.394 -11.448 33.224 1.00 92.25 212 ARG A C 1
ATOM 1619 O O . ARG A 1 212 ? -10.341 -11.865 33.709 1.00 92.25 212 ARG A O 1
ATOM 1626 N N . LEU A 1 213 ? -12.030 -10.378 33.691 1.00 93.31 213 LEU A N 1
ATOM 1627 C CA . LEU A 1 213 ? -11.598 -9.638 34.870 1.00 93.31 213 LEU A CA 1
ATOM 1628 C C . LEU A 1 213 ? -12.289 -10.190 36.116 1.00 93.31 213 LEU A C 1
ATOM 1630 O O . LEU A 1 213 ? -13.512 -10.270 36.178 1.00 93.31 213 LEU A O 1
ATOM 1634 N N . ASP A 1 214 ? -11.508 -10.486 37.154 1.00 91.00 214 ASP A N 1
ATOM 1635 C CA . ASP A 1 214 ? -12.062 -10.699 38.489 1.00 91.00 214 ASP A CA 1
ATOM 1636 C C . ASP A 1 214 ? -12.460 -9.341 39.087 1.00 91.00 214 ASP A C 1
ATOM 1638 O O . ASP A 1 214 ? -11.661 -8.624 39.702 1.00 91.00 214 ASP A O 1
ATOM 1642 N N . LEU A 1 215 ? -13.713 -8.951 38.851 1.00 92.50 215 LEU A N 1
ATOM 1643 C CA . LEU A 1 215 ? -14.260 -7.700 39.367 1.00 92.50 215 LEU A CA 1
ATOM 1644 C C . LEU A 1 215 ? -14.336 -7.694 40.899 1.00 92.50 215 LEU A C 1
ATOM 1646 O O . LEU A 1 215 ? -14.255 -6.620 41.493 1.00 92.50 215 LEU A O 1
ATOM 1650 N N . THR A 1 216 ? -14.463 -8.856 41.548 1.00 90.94 216 THR A N 1
ATOM 1651 C CA . THR A 1 216 ? -14.495 -8.944 43.013 1.00 90.94 216 THR A CA 1
ATOM 1652 C C . THR A 1 216 ? -13.148 -8.542 43.596 1.00 90.94 216 THR A C 1
ATOM 1654 O O . THR A 1 216 ? -13.099 -7.683 44.479 1.00 90.94 216 THR A O 1
ATOM 1657 N N . GLU A 1 217 ? -12.054 -9.082 43.066 1.00 92.50 217 GLU A N 1
ATOM 1658 C CA . GLU A 1 217 ? -10.711 -8.717 43.514 1.00 92.50 217 GLU A CA 1
ATOM 1659 C C . GLU A 1 217 ? -10.387 -7.246 43.211 1.00 92.50 217 GLU A C 1
ATOM 1661 O O . GLU A 1 217 ? -9.880 -6.530 44.078 1.00 92.50 217 GLU A O 1
ATOM 1666 N N . ILE A 1 218 ? -10.760 -6.745 42.026 1.00 92.31 218 ILE A N 1
ATOM 1667 C CA . ILE A 1 218 ? -10.570 -5.328 41.676 1.00 92.31 218 ILE A CA 1
ATOM 1668 C C . ILE A 1 218 ? -11.309 -4.412 42.658 1.00 92.31 218 ILE A C 1
ATOM 1670 O O . ILE A 1 218 ? -10.734 -3.421 43.117 1.00 92.31 218 ILE A O 1
ATOM 1674 N N . VAL A 1 219 ? -12.563 -4.727 42.991 1.00 93.44 219 VAL A N 1
ATOM 1675 C CA . VAL A 1 219 ? -13.363 -3.926 43.926 1.00 93.44 219 VAL A CA 1
ATOM 1676 C C . VAL A 1 219 ? -12.758 -3.966 45.327 1.00 93.44 219 VAL A C 1
ATOM 1678 O O . VAL A 1 219 ? -12.586 -2.913 45.933 1.00 93.44 219 VAL A O 1
ATOM 1681 N N . LEU A 1 220 ? -12.356 -5.139 45.821 1.00 91.50 220 LEU A N 1
ATOM 1682 C CA . LEU A 1 220 ? -11.757 -5.269 47.154 1.00 91.50 220 LEU A CA 1
ATOM 1683 C C . LEU A 1 220 ? -10.422 -4.524 47.293 1.00 91.50 220 LEU A C 1
ATOM 1685 O O . LEU A 1 220 ? -10.109 -4.038 48.377 1.00 91.50 220 LEU A O 1
ATOM 1689 N N . GLN A 1 221 ? -9.634 -4.434 46.218 1.00 93.44 221 GLN A N 1
ATOM 1690 C CA . GLN A 1 221 ? -8.308 -3.813 46.263 1.00 93.44 221 GLN A CA 1
ATOM 1691 C C . GLN A 1 221 ? -8.297 -2.326 45.893 1.00 93.44 221 GLN A C 1
ATOM 1693 O O . GLN A 1 221 ? -7.423 -1.592 46.358 1.00 93.44 221 GLN A O 1
ATOM 1698 N N . ARG A 1 222 ? -9.198 -1.874 45.009 1.00 93.31 222 ARG A N 1
ATOM 1699 C CA . ARG A 1 222 ? -9.136 -0.519 44.424 1.00 93.31 222 ARG A CA 1
ATOM 1700 C C . ARG A 1 222 ? -10.301 0.387 44.796 1.00 93.31 222 ARG A C 1
ATOM 1702 O O . ARG A 1 222 ? -10.200 1.587 44.549 1.00 93.31 222 ARG A O 1
ATOM 1709 N N . VAL A 1 223 ? -11.379 -0.148 45.368 1.00 94.44 223 VAL A N 1
ATOM 1710 C CA . VAL A 1 223 ? -12.532 0.647 45.806 1.00 94.44 223 VAL A CA 1
ATOM 1711 C C . VAL A 1 223 ? -12.517 0.762 47.326 1.00 94.44 223 VAL A C 1
ATOM 1713 O O . VAL A 1 223 ? -12.465 -0.238 48.035 1.00 94.44 223 VAL A O 1
ATOM 1716 N N . ASP A 1 224 ? -12.599 1.992 47.837 1.00 93.75 224 ASP A N 1
ATOM 1717 C CA . ASP A 1 224 ? -12.824 2.228 49.263 1.00 93.75 224 ASP A CA 1
ATOM 1718 C C . ASP A 1 224 ? -14.276 1.878 49.617 1.00 93.75 224 ASP A C 1
ATOM 1720 O O . ASP A 1 224 ? -15.198 2.692 49.508 1.00 93.75 224 ASP A O 1
ATOM 1724 N N . LEU A 1 225 ? -14.478 0.627 50.030 1.00 94.31 225 LEU A N 1
ATOM 1725 C CA . LEU A 1 225 ? -15.789 0.123 50.417 1.00 94.31 225 LEU A CA 1
ATOM 1726 C C . LEU A 1 225 ? -16.354 0.833 51.654 1.00 94.31 225 LEU A C 1
ATOM 1728 O O . LEU A 1 225 ? -17.573 0.895 51.790 1.00 94.31 225 LEU A O 1
ATOM 1732 N N . GLN A 1 226 ? -15.520 1.414 52.526 1.00 93.75 226 GLN A N 1
ATOM 1733 C CA . GLN A 1 226 ? -16.022 2.183 53.669 1.00 93.75 226 GLN A CA 1
ATOM 1734 C C . GLN A 1 226 ? -16.648 3.496 53.203 1.00 93.75 226 GLN A C 1
ATOM 1736 O O . GLN A 1 226 ? -17.747 3.834 53.644 1.00 93.75 226 GLN A O 1
ATOM 1741 N N . ALA A 1 227 ? -16.002 4.201 52.271 1.00 93.69 227 ALA A N 1
ATOM 1742 C CA . ALA A 1 227 ? -16.551 5.422 51.684 1.00 93.69 227 ALA A CA 1
ATOM 1743 C C . ALA A 1 227 ? -17.850 5.155 50.903 1.00 93.69 227 ALA A C 1
ATOM 1745 O O . ALA A 1 227 ? -18.814 5.921 51.016 1.00 93.69 227 ALA A O 1
ATOM 1746 N N . VAL A 1 228 ? -17.907 4.047 50.154 1.00 93.94 228 VAL A N 1
ATOM 1747 C CA . VAL A 1 228 ? -19.126 3.629 49.442 1.00 93.94 228 VAL A CA 1
ATOM 1748 C C . VAL A 1 228 ? -20.253 3.333 50.430 1.00 93.94 228 VAL A C 1
ATOM 1750 O O . VAL A 1 228 ? -21.334 3.902 50.299 1.00 93.94 228 VAL A O 1
ATOM 1753 N N . VAL A 1 229 ? -20.003 2.507 51.452 1.00 95.12 229 VAL A N 1
ATOM 1754 C CA . VAL A 1 229 ? -21.012 2.172 52.471 1.00 95.12 229 VAL A CA 1
ATOM 1755 C C . VAL A 1 229 ? -21.484 3.421 53.211 1.00 95.12 229 VAL A C 1
ATOM 1757 O O . VAL A 1 229 ? -22.685 3.604 53.374 1.00 95.12 229 VAL A O 1
ATOM 1760 N N . ALA A 1 230 ? -20.579 4.321 53.601 1.00 94.00 230 ALA A N 1
ATOM 1761 C CA . ALA A 1 230 ? -20.950 5.572 54.259 1.00 94.00 230 ALA A CA 1
ATOM 1762 C C . ALA A 1 230 ? -21.853 6.445 53.372 1.00 94.00 230 ALA A C 1
ATOM 1764 O O . ALA A 1 230 ? -22.834 7.008 53.855 1.00 94.00 230 ALA A O 1
ATOM 1765 N N . THR A 1 231 ? -21.561 6.515 52.070 1.00 94.94 231 THR A N 1
ATOM 1766 C CA . THR A 1 231 ? -22.379 7.259 51.101 1.00 94.94 231 THR A CA 1
ATOM 1767 C C . THR A 1 231 ? -23.768 6.642 50.954 1.00 94.94 231 THR A C 1
ATOM 1769 O O . THR A 1 231 ? -24.762 7.364 50.976 1.00 94.94 231 THR A O 1
ATOM 1772 N N . VAL A 1 232 ? -23.849 5.311 50.854 1.00 95.06 232 VAL A N 1
ATOM 1773 C CA . VAL A 1 232 ? -25.126 4.586 50.764 1.00 95.06 232 VAL A CA 1
ATOM 1774 C C . VAL A 1 232 ? -25.952 4.794 52.032 1.00 95.06 232 VAL A C 1
ATOM 1776 O O . VAL A 1 232 ? -27.124 5.147 51.940 1.00 95.06 232 VAL A O 1
ATOM 1779 N N . LEU A 1 233 ? -25.351 4.654 53.217 1.00 94.25 233 LEU A N 1
ATOM 1780 C CA . LEU A 1 233 ? -26.045 4.858 54.493 1.00 94.25 233 LEU A CA 1
ATOM 1781 C C . LEU A 1 233 ? -26.516 6.305 54.677 1.00 94.25 233 LEU A C 1
ATOM 1783 O O . LEU A 1 233 ? -27.574 6.521 55.251 1.00 94.25 233 LEU A O 1
ATOM 1787 N N . ALA A 1 234 ? -25.781 7.292 54.162 1.00 93.38 234 ALA A N 1
ATOM 1788 C CA . ALA A 1 234 ? -26.212 8.689 54.195 1.00 93.38 234 ALA A CA 1
ATOM 1789 C C . ALA A 1 234 ? -27.409 8.978 53.267 1.00 93.38 234 ALA A C 1
ATOM 1791 O O . ALA A 1 234 ? -28.157 9.921 53.511 1.00 93.38 234 ALA A O 1
ATOM 1792 N N . GLN A 1 235 ? -27.581 8.191 52.201 1.00 94.50 235 GLN A N 1
ATOM 1793 C CA . GLN A 1 235 ? -28.692 8.314 51.248 1.00 94.50 235 GLN A CA 1
ATOM 1794 C C . GLN A 1 235 ? -29.895 7.437 51.615 1.00 94.50 235 GLN A C 1
ATOM 1796 O O . GLN A 1 235 ? -30.974 7.618 51.054 1.00 94.50 235 GLN A O 1
ATOM 1801 N N . THR A 1 236 ? -29.716 6.487 52.534 1.00 94.75 236 THR A N 1
ATOM 1802 C CA . THR A 1 236 ? -30.751 5.534 52.935 1.00 94.75 236 THR A CA 1
ATOM 1803 C C . THR A 1 236 ? -31.409 6.003 54.228 1.00 94.75 236 THR A C 1
ATOM 1805 O O . THR A 1 236 ? -30.739 6.145 55.249 1.00 94.75 236 THR A O 1
ATOM 1808 N N . ASP A 1 237 ? -32.727 6.204 54.216 1.00 95.00 237 ASP A N 1
ATOM 1809 C CA . ASP A 1 237 ? -33.485 6.485 55.437 1.00 95.00 237 ASP A CA 1
ATOM 1810 C C . ASP A 1 237 ? -33.714 5.189 56.227 1.00 95.00 237 ASP A C 1
ATOM 1812 O O . ASP A 1 237 ? -34.701 4.474 56.050 1.00 95.00 237 ASP A O 1
ATOM 1816 N N . LEU A 1 238 ? -32.753 4.859 57.090 1.00 94.50 238 LEU A N 1
ATOM 1817 C CA . LEU A 1 238 ? -32.822 3.665 57.932 1.00 94.50 238 LEU A CA 1
ATOM 1818 C C . LEU A 1 238 ? -33.987 3.707 58.926 1.00 94.50 238 LEU A C 1
ATOM 1820 O O . LEU A 1 238 ? -34.426 2.647 59.366 1.00 94.50 238 LEU A O 1
ATOM 1824 N N . VAL A 1 239 ? -34.468 4.898 59.295 1.00 94.69 239 VAL A N 1
ATOM 1825 C CA . VAL A 1 239 ? -35.587 5.042 60.232 1.00 94.69 239 VAL A CA 1
ATOM 1826 C C . VAL A 1 239 ? -36.882 4.676 59.526 1.00 94.69 239 VAL A C 1
ATOM 1828 O O . VAL A 1 239 ? -37.606 3.828 60.035 1.00 94.69 239 VAL A O 1
ATOM 1831 N N . ALA A 1 240 ? -37.116 5.212 58.327 1.00 95.38 240 ALA A N 1
ATOM 1832 C CA . ALA A 1 240 ? -38.284 4.853 57.525 1.00 95.38 240 ALA A CA 1
ATOM 1833 C C . ALA A 1 240 ? -38.324 3.349 57.207 1.00 95.38 240 ALA A C 1
ATOM 1835 O O . ALA A 1 240 ? -39.369 2.722 57.346 1.00 95.38 240 ALA A O 1
ATOM 1836 N N . ILE A 1 241 ? -37.181 2.745 56.855 1.00 94.19 241 ILE A N 1
ATOM 1837 C CA . ILE A 1 241 ? -37.097 1.291 56.631 1.00 94.19 241 ILE A CA 1
ATOM 1838 C C . ILE A 1 241 ? -37.382 0.521 57.926 1.00 94.19 241 ILE A C 1
ATOM 1840 O O . ILE A 1 241 ? -38.062 -0.500 57.898 1.00 94.19 241 ILE A O 1
ATOM 1844 N N . ALA A 1 242 ? -36.866 0.978 59.071 1.00 95.81 242 ALA A N 1
ATOM 1845 C CA . ALA A 1 242 ? -37.132 0.321 60.347 1.00 95.81 242 ALA A CA 1
ATOM 1846 C C . ALA A 1 242 ? -38.614 0.414 60.738 1.00 95.81 242 ALA A C 1
ATOM 1848 O O . ALA A 1 242 ? -39.165 -0.575 61.210 1.00 95.81 242 ALA A O 1
ATOM 1849 N N . GLU A 1 243 ? -39.259 1.560 60.518 1.00 95.50 243 GLU A N 1
ATOM 1850 C CA . GLU A 1 243 ? -40.698 1.749 60.727 1.00 95.50 243 GLU A CA 1
ATOM 1851 C C . GLU A 1 243 ? -41.515 0.849 59.793 1.00 95.50 243 GLU A C 1
ATOM 1853 O O . GLU A 1 243 ? -42.383 0.121 60.266 1.00 95.50 243 GLU A O 1
ATOM 1858 N N . GLU A 1 244 ? -41.163 0.788 58.505 1.00 96.19 244 GLU A N 1
ATOM 1859 C CA . GLU A 1 244 ? -41.807 -0.108 57.538 1.00 96.19 244 GLU A CA 1
ATOM 1860 C C . GLU A 1 244 ? -41.661 -1.579 57.945 1.00 96.19 244 GLU A C 1
ATOM 1862 O O . GLU A 1 244 ? -42.624 -2.339 57.878 1.00 96.19 244 GLU A O 1
ATOM 1867 N N . VAL A 1 245 ? -40.481 -1.991 58.421 1.00 96.31 245 VAL A N 1
ATOM 1868 C CA . VAL A 1 245 ? -40.259 -3.356 58.920 1.00 96.31 245 VAL A CA 1
ATOM 1869 C C . VAL A 1 245 ? -41.073 -3.621 60.185 1.00 96.31 245 VAL A C 1
ATOM 1871 O O . VAL A 1 245 ? -41.650 -4.699 60.296 1.00 96.31 245 VAL A O 1
ATOM 1874 N N . ILE A 1 246 ? -41.129 -2.672 61.126 1.00 95.75 246 ILE A N 1
ATOM 1875 C CA . ILE A 1 246 ? -41.908 -2.781 62.371 1.00 95.75 246 ILE A CA 1
ATOM 1876 C C . ILE A 1 246 ? -43.398 -2.945 62.069 1.00 95.75 246 ILE A C 1
ATOM 1878 O O . ILE A 1 246 ? -44.047 -3.799 62.681 1.00 95.75 246 ILE A O 1
ATOM 1882 N N . ASP A 1 247 ? -43.915 -2.170 61.122 1.00 95.50 247 ASP A N 1
ATOM 1883 C CA . ASP A 1 247 ? -45.305 -2.248 60.688 1.00 95.50 247 ASP A CA 1
ATOM 1884 C C . ASP A 1 247 ? -45.566 -3.547 59.913 1.00 95.50 247 ASP A C 1
ATOM 1886 O O . ASP A 1 247 ? -46.556 -4.226 60.168 1.00 95.50 247 ASP A O 1
ATOM 1890 N N . ALA A 1 248 ? -44.653 -3.962 59.029 1.00 96.44 248 ALA A N 1
ATOM 1891 C CA . ALA A 1 248 ? -44.807 -5.178 58.227 1.00 96.44 248 ALA A CA 1
ATOM 1892 C C . ALA A 1 248 ? -44.842 -6.469 59.060 1.00 96.44 248 ALA A C 1
ATOM 1894 O O . ALA A 1 248 ? -45.459 -7.450 58.645 1.00 96.44 248 ALA A O 1
ATOM 1895 N N . VAL A 1 249 ? -44.168 -6.495 60.213 1.00 95.50 249 VAL A N 1
ATOM 1896 C CA . VAL A 1 249 ? -44.207 -7.639 61.140 1.00 95.50 249 VAL A CA 1
ATOM 1897 C C . VAL A 1 249 ? -45.259 -7.480 62.240 1.00 95.50 249 VAL A C 1
ATOM 1899 O O . VAL A 1 249 ? -45.260 -8.278 63.177 1.00 95.50 249 VAL A O 1
ATOM 1902 N N . ASP A 1 250 ? -46.115 -6.453 62.163 1.00 94.38 250 ASP A N 1
ATOM 1903 C CA . ASP A 1 250 ? -47.116 -6.108 63.179 1.00 94.38 250 ASP A CA 1
ATOM 1904 C C . ASP A 1 250 ? -46.531 -6.114 64.604 1.00 94.38 250 ASP A C 1
ATOM 1906 O O . ASP A 1 250 ? -47.168 -6.544 65.575 1.00 94.38 250 ASP A O 1
ATOM 1910 N N . LEU A 1 251 ? -45.286 -5.637 64.753 1.00 96.62 251 LEU A N 1
ATOM 1911 C CA . LEU A 1 251 ? -44.555 -5.710 66.020 1.00 96.62 251 LEU A CA 1
ATOM 1912 C C . LEU A 1 251 ? -45.358 -5.116 67.200 1.00 96.62 251 LEU A C 1
ATOM 1914 O O . LEU A 1 251 ? -45.346 -5.715 68.280 1.00 96.62 251 LEU A O 1
ATOM 1918 N N . PRO A 1 252 ? -46.089 -3.988 67.040 1.00 93.75 252 PRO A N 1
ATOM 1919 C CA . PRO A 1 252 ? -46.909 -3.434 68.114 1.00 93.75 252 PRO A CA 1
ATOM 1920 C C . PRO A 1 252 ? -48.020 -4.376 68.592 1.00 93.75 252 PRO A C 1
ATOM 1922 O O . PRO A 1 252 ? -48.286 -4.434 69.796 1.00 93.75 252 PRO A O 1
ATOM 1925 N N . GLU A 1 253 ? -48.659 -5.114 67.682 1.00 94.69 253 GLU A N 1
ATOM 1926 C CA . GLU A 1 253 ? -49.739 -6.038 68.032 1.00 94.69 253 GLU A CA 1
ATOM 1927 C C . GLU A 1 253 ? -49.182 -7.309 68.671 1.00 94.69 253 GLU A C 1
ATOM 1929 O O . GLU A 1 253 ? -49.660 -7.708 69.731 1.00 94.69 253 GLU A O 1
ATOM 1934 N N . ILE A 1 254 ? -48.081 -7.857 68.140 1.00 94.38 254 ILE A N 1
ATOM 1935 C CA . ILE A 1 254 ? -47.368 -8.982 68.768 1.00 94.38 254 ILE A CA 1
ATOM 1936 C C . ILE A 1 254 ? -46.966 -8.636 70.207 1.00 94.38 254 ILE A C 1
ATOM 1938 O O . ILE A 1 254 ? -47.124 -9.459 71.115 1.00 94.38 254 ILE A O 1
ATOM 1942 N N . ILE A 1 255 ? -46.468 -7.416 70.448 1.00 93.88 255 ILE A N 1
ATOM 1943 C CA . ILE A 1 255 ? -46.106 -6.952 71.795 1.00 93.88 255 ILE A CA 1
ATOM 1944 C C . ILE A 1 255 ? -47.350 -6.830 72.683 1.00 93.88 255 ILE A C 1
ATOM 1946 O O . ILE A 1 255 ? -47.293 -7.226 73.850 1.00 93.88 255 ILE A O 1
ATOM 1950 N N . ARG A 1 256 ? -48.475 -6.317 72.169 1.00 94.38 256 ARG A N 1
ATOM 1951 C CA . ARG A 1 256 ? -49.735 -6.216 72.928 1.00 94.38 256 ARG A CA 1
ATOM 1952 C C . ARG A 1 256 ? -50.305 -7.581 73.279 1.00 94.38 256 ARG A C 1
ATOM 1954 O O . ARG A 1 256 ? -50.677 -7.787 74.432 1.00 94.38 256 ARG A O 1
ATOM 1961 N N . GLU A 1 257 ? -50.325 -8.510 72.335 1.00 95.00 257 GLU A N 1
ATOM 1962 C CA . GLU A 1 257 ? -50.827 -9.866 72.538 1.00 95.00 257 GLU A CA 1
ATOM 1963 C C . GLU A 1 257 ? -49.916 -10.660 73.489 1.00 95.00 257 GLU A C 1
ATOM 1965 O O . GLU A 1 257 ? -50.389 -11.277 74.450 1.00 95.00 257 GLU A O 1
ATOM 1970 N N . SER A 1 258 ? -48.593 -10.564 73.314 1.00 93.50 258 SER A N 1
ATOM 1971 C CA . SER A 1 258 ? -47.611 -11.216 74.195 1.00 93.50 258 SER A CA 1
ATOM 1972 C C . SER A 1 258 ? -47.615 -10.622 75.607 1.00 93.50 258 SER A C 1
ATOM 1974 O O . SER A 1 258 ? -47.552 -11.353 76.592 1.00 93.50 258 SER A O 1
ATOM 1976 N N . THR A 1 259 ? -47.749 -9.300 75.749 1.00 92.94 259 THR A N 1
ATOM 1977 C CA . THR A 1 259 ? -47.838 -8.657 77.074 1.00 92.94 259 THR A CA 1
ATOM 1978 C C . THR A 1 259 ? -49.196 -8.922 77.722 1.00 92.94 259 THR A C 1
ATOM 1980 O O . THR A 1 259 ? -49.267 -9.159 78.925 1.00 92.94 259 THR A O 1
ATOM 1983 N N . GLY A 1 260 ? -50.279 -8.925 76.941 1.00 92.75 260 GLY A N 1
ATOM 1984 C CA . GLY A 1 260 ? -51.635 -9.197 77.410 1.00 92.75 260 GLY A CA 1
ATOM 1985 C C . GLY A 1 260 ? -51.815 -10.635 77.893 1.00 92.75 260 GLY A C 1
ATOM 1986 O O . GLY A 1 260 ? -52.417 -10.846 78.949 1.00 92.75 260 GLY A O 1
ATOM 1987 N N . SER A 1 261 ? -51.251 -11.612 77.178 1.00 91.25 261 SER A N 1
ATOM 1988 C CA . SER A 1 261 ? -51.230 -13.019 77.600 1.00 91.25 261 SER A CA 1
ATOM 1989 C C . SER A 1 261 ? -50.389 -13.210 78.864 1.00 91.25 261 SER A C 1
ATOM 1991 O O . SER A 1 261 ? -50.906 -13.725 79.853 1.00 91.25 261 SER A O 1
ATOM 1993 N N . MET A 1 262 ? -49.161 -12.682 78.911 1.00 93.31 262 MET A N 1
ATOM 1994 C CA . MET A 1 262 ? -48.301 -12.748 80.104 1.00 93.31 262 MET A CA 1
ATOM 1995 C C . MET A 1 262 ? -48.916 -12.060 81.330 1.00 93.31 262 MET A C 1
ATOM 1997 O O . MET A 1 262 ? -48.876 -12.598 82.441 1.00 93.31 262 MET A O 1
ATOM 2001 N N . ALA A 1 263 ? -49.527 -10.887 81.155 1.00 92.44 263 ALA A N 1
ATOM 2002 C CA . ALA A 1 263 ? -50.224 -10.189 82.231 1.00 92.44 263 ALA A CA 1
ATOM 2003 C C . ALA A 1 263 ? -51.469 -10.962 82.694 1.00 92.44 263 ALA A C 1
ATOM 2005 O O . ALA A 1 263 ? -51.691 -11.103 83.899 1.00 92.44 263 ALA A O 1
ATOM 2006 N N . SER A 1 264 ? -52.259 -11.506 81.763 1.00 93.12 264 SER A N 1
ATOM 2007 C CA . SER A 1 264 ? -53.448 -12.309 82.080 1.00 93.12 264 SER A CA 1
ATOM 2008 C C . SER A 1 264 ? -53.089 -13.590 82.825 1.00 93.12 264 SER A C 1
ATOM 2010 O O . SER A 1 264 ? -53.763 -13.933 83.799 1.00 93.12 264 SER A O 1
ATOM 2012 N N . ASP A 1 265 ? -52.014 -14.263 82.422 1.00 92.88 265 ASP A N 1
ATOM 2013 C CA . ASP A 1 265 ? -51.502 -15.454 83.097 1.00 92.88 265 ASP A CA 1
ATOM 2014 C C . ASP A 1 265 ? -50.969 -15.122 84.490 1.00 92.88 265 ASP A C 1
ATOM 2016 O O . ASP A 1 265 ? -51.262 -15.840 85.448 1.00 92.88 265 ASP A O 1
ATOM 2020 N N . THR A 1 266 ? -50.291 -13.982 84.647 1.00 92.69 266 THR A N 1
ATOM 2021 C CA . THR A 1 266 ? -49.825 -13.504 85.958 1.00 92.69 266 THR A CA 1
ATOM 2022 C C . THR A 1 266 ? -50.999 -13.209 86.897 1.00 92.69 266 THR A C 1
ATOM 2024 O O . THR A 1 266 ? -51.004 -13.654 88.046 1.00 92.69 266 THR A O 1
ATOM 2027 N N . VAL A 1 267 ? -52.036 -12.507 86.421 1.00 93.62 267 VAL A N 1
ATOM 2028 C CA . VAL A 1 267 ? -53.238 -12.197 87.220 1.00 93.62 267 VAL A CA 1
ATOM 2029 C C . VAL A 1 267 ? -54.025 -13.462 87.551 1.00 93.62 267 VAL A C 1
ATOM 2031 O O . VAL A 1 267 ? -54.475 -13.634 88.686 1.00 93.62 267 VAL A O 1
ATOM 2034 N N . ARG A 1 268 ? -54.184 -14.370 86.585 1.00 92.12 268 ARG A N 1
ATOM 2035 C CA . ARG A 1 268 ? -54.835 -15.666 86.803 1.00 92.12 268 ARG A CA 1
ATOM 2036 C C . ARG A 1 268 ? -54.071 -16.480 87.843 1.00 92.12 268 ARG A C 1
ATOM 2038 O O . ARG A 1 268 ? -54.698 -17.007 88.760 1.00 92.12 268 ARG A O 1
ATOM 2045 N N . GLY A 1 269 ? -52.742 -16.503 87.756 1.00 93.31 269 GLY A N 1
ATOM 2046 C CA . GLY A 1 269 ? -51.861 -17.102 88.755 1.00 93.31 269 GLY A CA 1
ATOM 2047 C C . GLY A 1 269 ? -52.069 -16.500 90.146 1.00 93.31 269 GLY A C 1
ATOM 2048 O O . GLY A 1 269 ? -52.323 -17.235 91.098 1.00 93.31 269 GLY A O 1
ATOM 2049 N N . ALA A 1 270 ? -52.072 -15.169 90.267 1.00 92.31 270 ALA A N 1
ATOM 2050 C CA . ALA A 1 270 ? -52.317 -14.483 91.537 1.00 92.31 270 ALA A CA 1
ATOM 2051 C C . ALA A 1 270 ? -53.713 -14.780 92.118 1.00 92.31 270 ALA A C 1
ATOM 2053 O O . ALA A 1 270 ? -53.853 -14.980 93.324 1.00 92.31 270 ALA A O 1
ATOM 2054 N N . ARG A 1 271 ? -54.751 -14.865 91.273 1.00 90.31 271 ARG A N 1
ATOM 2055 C CA . ARG A 1 271 ? -56.119 -15.191 91.705 1.00 90.31 271 ARG A CA 1
ATOM 2056 C C . ARG A 1 271 ? -56.231 -16.626 92.211 1.00 90.31 271 ARG A C 1
ATOM 2058 O O . ARG A 1 271 ? -56.828 -16.851 93.259 1.00 90.31 271 ARG A O 1
ATOM 2065 N N . MET A 1 272 ? -55.639 -17.578 91.494 1.00 93.81 272 MET A N 1
ATOM 2066 C CA . MET A 1 272 ? -55.592 -18.978 91.924 1.00 93.81 272 MET A CA 1
ATOM 2067 C C . MET A 1 272 ? -54.810 -19.136 93.233 1.00 93.81 272 MET A C 1
ATOM 2069 O O . MET A 1 272 ? -55.226 -19.890 94.115 1.00 93.81 272 MET A O 1
ATOM 2073 N N . GLN A 1 273 ? -53.729 -18.370 93.399 1.00 91.62 273 GLN A N 1
ATOM 2074 C CA . GLN A 1 273 ? -52.970 -18.319 94.645 1.00 91.62 273 GLN A CA 1
ATOM 2075 C C . GLN A 1 273 ? -53.803 -17.746 95.803 1.00 91.62 273 GLN A C 1
ATOM 2077 O O . GLN A 1 273 ? -53.756 -18.286 96.906 1.00 91.62 273 GLN A O 1
ATOM 2082 N N . GLY A 1 274 ? -54.596 -16.699 95.555 1.00 91.00 274 GLY A N 1
ATOM 2083 C CA . GLY A 1 274 ? -55.516 -16.117 96.538 1.00 91.00 274 GLY A CA 1
ATOM 2084 C C . GLY A 1 274 ? -56.603 -17.095 96.988 1.00 91.00 274 GLY A C 1
ATOM 2085 O O . GLY A 1 274 ? -56.775 -17.293 98.185 1.00 91.00 274 GLY A O 1
ATOM 2086 N N . ILE A 1 275 ? -57.259 -17.786 96.047 1.00 92.88 275 ILE A N 1
ATOM 2087 C CA . ILE A 1 275 ? -58.265 -18.820 96.364 1.00 92.88 275 ILE A CA 1
ATOM 2088 C C . ILE A 1 275 ? -57.642 -19.924 97.225 1.00 92.88 275 ILE A C 1
ATOM 2090 O O . ILE A 1 275 ? -58.194 -20.310 98.253 1.00 92.88 275 ILE A O 1
ATOM 2094 N N . SER A 1 276 ? -56.448 -20.385 96.847 1.00 89.56 276 SER A N 1
ATOM 2095 C CA . SER A 1 276 ? -55.723 -21.410 97.603 1.00 89.56 276 SER A CA 1
ATOM 2096 C C . SER A 1 276 ? -55.368 -20.942 99.022 1.00 89.56 276 SER A C 1
ATOM 2098 O O . SER A 1 276 ? -55.395 -21.740 99.964 1.00 89.56 276 SER A O 1
ATOM 2100 N N . ALA A 1 277 ? -55.045 -19.655 99.193 1.00 91.56 277 ALA A N 1
ATOM 2101 C CA . ALA A 1 277 ? -54.769 -19.052 100.494 1.00 91.56 277 ALA A CA 1
ATOM 2102 C C . ALA A 1 277 ? -56.040 -18.928 101.352 1.00 91.56 277 ALA A C 1
ATOM 2104 O O . ALA A 1 277 ? -56.010 -19.297 102.527 1.00 91.56 277 ALA A O 1
ATOM 2105 N N . ASP A 1 278 ? -57.161 -18.500 100.770 1.00 89.25 278 ASP A N 1
ATOM 2106 C CA . ASP A 1 278 ? -58.447 -18.384 101.467 1.00 89.25 278 ASP A CA 1
ATOM 2107 C C . ASP A 1 278 ? -58.967 -19.753 101.927 1.00 89.25 278 ASP A C 1
ATOM 2109 O O . ASP A 1 278 ? -59.366 -19.911 103.082 1.00 89.25 278 ASP A O 1
ATOM 2113 N N . GLU A 1 279 ? -58.882 -20.785 101.083 1.00 90.81 279 GLU A N 1
ATOM 2114 C CA . GLU A 1 279 ? -59.210 -22.161 101.479 1.00 90.81 279 GLU A CA 1
ATOM 2115 C C . GLU A 1 279 ? -58.293 -22.681 102.596 1.00 90.81 279 GLU A C 1
ATOM 2117 O O . GLU A 1 279 ? -58.731 -23.436 103.472 1.00 90.81 279 GLU A O 1
ATOM 2122 N N . ALA A 1 280 ? -57.013 -22.292 102.588 1.00 87.56 280 ALA A N 1
ATOM 2123 C CA . ALA A 1 280 ? -56.082 -22.640 103.656 1.00 87.56 280 ALA A CA 1
ATOM 2124 C C . ALA A 1 280 ? -56.470 -21.983 104.990 1.00 87.56 280 ALA A C 1
ATOM 2126 O O . ALA A 1 280 ? -56.397 -22.644 106.030 1.00 87.56 280 ALA A O 1
ATOM 2127 N N . VAL A 1 281 ? -56.943 -20.734 104.960 1.00 87.00 281 VAL A N 1
ATOM 2128 C CA . VAL A 1 281 ? -57.470 -20.028 106.137 1.00 87.00 281 VAL A CA 1
ATOM 2129 C C . VAL A 1 281 ? -58.788 -20.644 106.605 1.00 87.00 281 VAL A C 1
ATOM 2131 O O . VAL A 1 281 ? -58.918 -20.934 107.792 1.00 87.00 281 VAL A O 1
ATOM 2134 N N . GLY A 1 282 ? -59.734 -20.923 105.703 1.00 85.75 282 GLY A N 1
ATOM 2135 C CA . GLY A 1 282 ? -61.016 -21.555 106.034 1.00 85.75 282 GLY A CA 1
ATOM 2136 C C . GLY A 1 282 ? -60.828 -22.898 106.740 1.00 85.75 282 GLY A C 1
ATOM 2137 O O . GLY A 1 282 ? -61.350 -23.104 107.834 1.00 85.75 282 GLY A O 1
ATOM 2138 N N . ARG A 1 283 ? -59.951 -23.760 106.206 1.00 83.69 283 ARG A N 1
ATOM 2139 C CA . ARG A 1 283 ? -59.571 -25.024 106.865 1.00 83.69 283 ARG A CA 1
ATOM 2140 C C . ARG A 1 283 ? -58.923 -24.819 108.237 1.00 83.69 283 ARG A C 1
ATOM 2142 O O . ARG A 1 283 ? -59.094 -25.663 109.116 1.00 83.69 283 ARG A O 1
ATOM 2149 N N . ALA A 1 284 ? -58.170 -23.738 108.440 1.00 81.88 284 ALA A N 1
ATOM 2150 C CA . ALA A 1 284 ? -57.587 -23.413 109.741 1.00 81.88 284 ALA A CA 1
ATOM 2151 C C . ALA A 1 284 ? -58.646 -22.922 110.747 1.00 81.88 284 ALA A C 1
ATOM 2153 O O . ALA A 1 284 ? -58.597 -23.317 111.913 1.00 81.88 284 ALA A O 1
ATOM 2154 N N . VAL A 1 285 ? -59.617 -22.118 110.301 1.00 79.69 285 VAL A N 1
ATOM 2155 C CA . VAL A 1 285 ? -60.715 -21.586 111.127 1.00 79.69 285 VAL A CA 1
ATOM 2156 C C . VAL A 1 285 ? -61.724 -22.676 111.489 1.00 79.69 285 VAL A C 1
ATOM 2158 O O . VAL A 1 285 ? -62.080 -22.803 112.661 1.00 79.69 285 VAL A O 1
ATOM 2161 N N . ASP A 1 286 ? -62.116 -23.522 110.534 1.00 77.19 286 ASP A N 1
ATOM 2162 C CA . ASP A 1 286 ? -63.005 -24.668 110.775 1.00 77.19 286 ASP A CA 1
ATOM 2163 C C . ASP A 1 286 ? -62.407 -25.632 111.804 1.00 77.19 286 ASP A C 1
ATOM 2165 O O . ASP A 1 286 ? -63.103 -26.159 112.675 1.00 77.19 286 ASP A O 1
ATOM 2169 N N . ARG A 1 287 ? -61.081 -25.805 111.765 1.00 74.81 287 ARG A N 1
ATOM 2170 C CA . ARG A 1 287 ? -60.338 -26.591 112.755 1.00 74.81 287 ARG A CA 1
ATOM 2171 C C . ARG A 1 287 ? -60.336 -25.953 114.149 1.00 74.81 287 ARG A C 1
ATOM 2173 O O . ARG A 1 287 ? -60.137 -26.670 115.129 1.00 74.81 287 ARG A O 1
ATOM 2180 N N . LEU A 1 288 ? -60.546 -24.641 114.247 1.00 72.50 288 LEU A N 1
ATOM 2181 C CA . LEU A 1 288 ? -60.483 -23.878 115.492 1.00 72.50 288 LEU A CA 1
ATOM 2182 C C . LEU A 1 288 ? -61.863 -23.688 116.156 1.00 72.50 288 LEU A C 1
ATOM 2184 O O . LEU A 1 288 ? -61.911 -23.606 117.382 1.00 72.50 288 LEU A O 1
ATOM 2188 N N . LEU A 1 289 ? -62.971 -23.652 115.394 1.00 61.25 289 LEU A N 1
ATOM 2189 C CA . LEU A 1 289 ? -64.295 -23.255 115.915 1.00 61.25 289 LEU A CA 1
ATOM 2190 C C . LEU A 1 289 ? -65.349 -24.360 116.138 1.00 61.25 289 LEU A C 1
ATOM 2192 O O . LEU A 1 289 ? -66.303 -24.090 116.867 1.00 61.25 289 LEU A O 1
ATOM 2196 N N . LEU A 1 290 ? -65.237 -25.592 115.619 1.00 52.62 290 LEU A N 1
ATOM 2197 C CA . LEU A 1 290 ? -66.314 -26.590 115.800 1.00 52.62 290 LEU A CA 1
ATOM 2198 C C . LEU A 1 290 ? -65.841 -28.009 116.164 1.00 52.62 290 LEU A C 1
ATOM 2200 O O . LEU A 1 290 ? -65.463 -28.815 115.317 1.00 52.62 290 LEU A O 1
ATOM 2204 N N . ARG A 1 291 ? -66.023 -28.373 117.446 1.00 54.50 291 ARG A N 1
ATOM 2205 C CA . ARG A 1 291 ? -66.185 -29.769 117.901 1.00 54.50 291 ARG A CA 1
ATOM 2206 C C . ARG A 1 291 ? -67.311 -29.898 118.941 1.00 54.50 291 ARG A C 1
ATOM 2208 O O . ARG A 1 291 ? -67.029 -30.028 120.129 1.00 54.50 291 ARG A O 1
ATOM 2215 N N . HIS A 1 292 ? -68.576 -29.975 118.499 1.00 44.50 292 HIS A N 1
ATOM 2216 C CA . HIS A 1 292 ? -69.623 -30.726 119.226 1.00 44.50 292 HIS A CA 1
ATOM 2217 C C . HIS A 1 292 ? -70.875 -31.089 118.380 1.00 44.50 292 HIS A C 1
ATOM 2219 O O . HIS A 1 292 ? -71.701 -30.229 118.127 1.00 44.50 292 HIS A O 1
ATOM 2225 N N . HIS A 1 293 ? -70.975 -32.378 117.988 1.00 44.22 293 HIS A N 1
ATOM 2226 C CA . HIS A 1 293 ? -72.147 -33.304 117.942 1.00 44.22 293 HIS A CA 1
ATOM 2227 C C . HIS A 1 293 ? -73.518 -32.819 117.372 1.00 44.22 293 HIS A C 1
ATOM 2229 O O . HIS A 1 293 ? -74.012 -31.786 117.779 1.00 44.22 293 HIS A O 1
ATOM 2235 N N . ARG A 1 294 ? -74.302 -33.565 116.561 1.00 42.53 294 ARG A N 1
ATOM 2236 C CA . ARG A 1 294 ? -74.473 -35.031 116.412 1.00 42.53 294 ARG A CA 1
ATOM 2237 C C . ARG A 1 294 ? -75.349 -35.399 115.179 1.00 42.53 294 ARG A C 1
ATOM 2239 O O . ARG A 1 294 ? -76.382 -34.791 114.952 1.00 42.53 294 ARG A O 1
ATOM 2246 N N . ARG A 1 295 ? -74.908 -36.445 114.470 1.00 41.94 295 ARG A N 1
ATOM 2247 C CA . ARG A 1 295 ? -75.572 -37.586 113.779 1.00 41.94 295 ARG A CA 1
ATOM 2248 C C . ARG A 1 295 ? -77.123 -37.745 113.808 1.00 41.94 295 ARG A C 1
ATOM 2250 O O . ARG A 1 295 ? -77.700 -37.709 114.891 1.00 41.94 295 ARG A O 1
ATOM 2257 N N . GLY A 1 296 ? -77.714 -38.129 112.657 1.00 38.62 296 GLY A N 1
ATOM 2258 C CA . GLY A 1 296 ? -79.040 -38.780 112.503 1.00 38.62 296 GLY A CA 1
ATOM 2259 C C . GLY A 1 296 ? -79.493 -38.999 111.030 1.00 38.62 296 GLY A C 1
ATOM 2260 O O . GLY A 1 296 ? -79.902 -38.047 110.387 1.00 38.62 296 GLY A O 1
ATOM 2261 N N . GLU A 1 297 ? -79.374 -40.244 110.543 1.00 44.16 297 GLU A N 1
ATOM 2262 C CA . GLU A 1 297 ? -79.694 -40.921 109.239 1.00 44.16 297 GLU A CA 1
ATOM 2263 C C . GLU A 1 297 ? -81.168 -40.870 108.710 1.00 44.16 297 GLU A C 1
ATOM 2265 O O . GLU A 1 297 ? -82.005 -40.346 109.442 1.00 44.16 297 GLU A O 1
ATOM 2270 N N . PRO A 1 298 ? -81.604 -41.563 107.605 1.00 57.66 298 PRO A N 1
ATOM 2271 C CA . PRO A 1 298 ? -80.992 -41.941 106.295 1.00 57.66 298 PRO A CA 1
ATOM 2272 C C . PRO A 1 298 ? -81.911 -41.797 105.014 1.00 57.66 298 PRO A C 1
ATOM 2274 O O . PRO A 1 298 ? -83.122 -41.942 105.110 1.00 57.66 298 PRO A O 1
ATOM 2277 N N . LEU A 1 299 ? -81.280 -41.644 103.821 1.00 55.75 299 LEU A N 1
ATOM 2278 C CA . LEU A 1 299 ? -81.564 -42.172 102.437 1.00 55.75 299 LEU A CA 1
ATOM 2279 C C . LEU A 1 299 ? -82.927 -41.944 101.699 1.00 55.75 299 LEU A C 1
ATOM 2281 O O . LEU A 1 299 ? -83.981 -41.965 102.328 1.00 55.75 299 LEU A O 1
ATOM 2285 N N . PRO A 1 300 ? -82.933 -41.752 100.346 1.00 56.66 300 PRO A N 1
ATOM 2286 C CA . PRO A 1 300 ? -82.662 -42.840 99.383 1.00 56.66 300 PRO A CA 1
ATOM 2287 C C . PRO A 1 300 ? -81.764 -42.529 98.162 1.00 56.66 300 PRO A C 1
ATOM 2289 O O . PRO A 1 300 ? -81.613 -41.390 97.726 1.00 56.66 300 PRO A O 1
ATOM 2292 N N . ASP A 1 301 ? -81.209 -43.627 97.633 1.00 60.16 301 ASP A N 1
ATOM 2293 C CA . ASP A 1 301 ? -80.445 -43.825 96.392 1.00 60.16 301 ASP A CA 1
ATOM 2294 C C . ASP A 1 301 ? -81.058 -43.190 95.140 1.00 60.16 301 ASP A C 1
ATOM 2296 O O . ASP A 1 301 ? -82.221 -43.453 94.839 1.00 60.16 301 ASP A O 1
ATOM 2300 N N . LEU A 1 302 ? -80.221 -42.529 94.328 1.00 58.00 302 LEU A N 1
ATOM 2301 C CA . LEU A 1 302 ? -80.324 -42.518 92.862 1.00 58.00 302 LEU A CA 1
ATOM 2302 C C . LEU A 1 302 ? -78.907 -42.424 92.212 1.00 58.00 302 LEU A C 1
ATOM 2304 O O . LEU A 1 302 ? -77.990 -41.880 92.827 1.00 58.00 302 LEU A O 1
ATOM 2308 N N . PRO A 1 303 ? -78.716 -43.009 91.008 1.00 66.81 303 PRO A N 1
ATOM 2309 C CA . PRO A 1 303 ? -77.467 -43.620 90.502 1.00 66.81 303 PRO A CA 1
ATOM 2310 C C . PRO A 1 303 ? -76.403 -42.651 89.926 1.00 66.81 303 PRO A C 1
ATOM 2312 O O . PRO A 1 303 ? -76.693 -41.477 89.695 1.00 66.81 303 PRO A O 1
ATOM 2315 N N . PRO A 1 304 ? -75.164 -43.135 89.664 1.00 61.31 304 PRO A N 1
ATOM 2316 C CA . PRO A 1 304 ? -74.012 -42.289 89.354 1.00 61.31 304 PRO A CA 1
ATOM 2317 C C . PRO A 1 304 ? -74.037 -41.761 87.914 1.00 61.31 304 PRO A C 1
ATOM 2319 O O . PRO A 1 304 ? -74.097 -42.535 86.959 1.00 61.31 304 PRO A O 1
ATOM 2322 N N . VAL A 1 305 ? -73.905 -40.442 87.752 1.00 54.22 305 VAL A N 1
ATOM 2323 C CA . VAL A 1 305 ? -73.525 -39.841 86.467 1.00 54.22 305 VAL A CA 1
ATOM 2324 C C . VAL A 1 305 ? -72.005 -39.881 86.373 1.00 54.22 305 VAL A C 1
ATOM 2326 O O . VAL A 1 305 ? -71.288 -39.259 87.155 1.00 54.22 305 VAL A O 1
ATOM 2329 N N . THR A 1 306 ? -71.530 -40.678 85.427 1.00 56.84 306 THR A N 1
ATOM 2330 C CA . THR A 1 306 ? -70.132 -40.831 85.044 1.00 56.84 306 THR A CA 1
ATOM 2331 C C . THR A 1 306 ? -69.537 -39.503 84.591 1.00 56.84 306 THR A C 1
ATOM 2333 O O . THR A 1 306 ? -70.065 -38.842 83.697 1.00 56.84 306 THR A O 1
ATOM 2336 N N . VAL A 1 307 ? -68.403 -39.152 85.188 1.00 52.66 307 VAL A N 1
ATOM 2337 C CA . VAL A 1 307 ? -67.475 -38.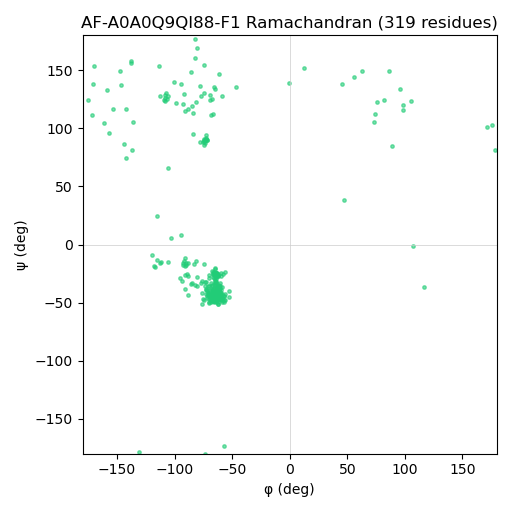139 84.691 1.00 52.66 307 VAL A CA 1
ATOM 2338 C C . VAL A 1 307 ? -66.871 -38.671 83.390 1.00 52.66 307 VAL A C 1
ATOM 2340 O O . VAL A 1 307 ? -66.133 -39.652 83.413 1.00 52.66 307 VAL A O 1
ATOM 2343 N N . SER A 1 308 ? -67.194 -38.047 82.257 1.00 48.22 308 SER A N 1
ATOM 2344 C CA . SER A 1 308 ? -66.362 -38.151 81.058 1.00 48.22 308 SER A CA 1
ATOM 2345 C C . SER A 1 308 ? -65.254 -37.118 81.172 1.00 48.22 308 SER A C 1
ATOM 2347 O O . SER A 1 308 ? -65.420 -35.941 80.863 1.00 48.22 308 SER A O 1
ATOM 2349 N N . GLU A 1 309 ? -64.129 -37.599 81.673 1.00 49.38 309 GLU A N 1
ATOM 2350 C CA . GLU A 1 309 ? -62.807 -37.080 81.386 1.00 49.38 309 GLU A CA 1
ATOM 2351 C C . GLU A 1 309 ? -62.505 -37.406 79.915 1.00 49.38 309 GLU A C 1
ATOM 2353 O O . GLU A 1 309 ? -62.390 -38.575 79.562 1.00 49.38 309 GLU A O 1
ATOM 2358 N N . ASP A 1 310 ? -62.433 -36.398 79.045 1.00 45.81 310 ASP A N 1
ATOM 2359 C CA . ASP A 1 310 ? -61.422 -36.430 77.988 1.00 45.81 310 ASP A CA 1
ATOM 2360 C C . ASP A 1 310 ? -61.059 -35.009 77.552 1.00 45.81 310 ASP A C 1
ATOM 2362 O O . ASP A 1 310 ? -61.879 -34.216 77.080 1.00 45.81 310 ASP A O 1
ATOM 2366 N N . ALA A 1 311 ? -59.795 -34.687 77.791 1.00 51.06 311 ALA A N 1
ATOM 2367 C CA . ALA A 1 311 ? -59.136 -33.484 77.337 1.00 51.06 311 ALA A CA 1
ATOM 2368 C C . ALA A 1 311 ? -58.830 -33.587 75.828 1.00 51.06 311 ALA A C 1
ATOM 2370 O O . ALA A 1 311 ? -58.656 -34.682 75.288 1.00 51.06 311 ALA A O 1
ATOM 2371 N N . PRO A 1 312 ? -58.713 -32.448 75.128 1.00 50.81 312 PRO A N 1
ATOM 2372 C CA . PRO A 1 312 ? -58.364 -32.417 73.714 1.00 50.81 312 PRO A CA 1
ATOM 2373 C C . PRO A 1 312 ? -56.920 -32.889 73.495 1.00 50.81 312 PRO A C 1
ATOM 2375 O O . PRO A 1 312 ? -55.976 -32.337 74.061 1.00 50.81 312 PRO A O 1
ATOM 2378 N N . ARG A 1 313 ? -56.733 -33.892 72.629 1.00 53.50 313 ARG A N 1
ATOM 2379 C CA . ARG A 1 313 ? -55.409 -34.251 72.110 1.00 53.50 313 ARG A CA 1
ATOM 2380 C C . ARG A 1 313 ? -54.908 -33.157 71.176 1.00 53.50 313 ARG A C 1
ATOM 2382 O O . ARG A 1 313 ? -55.549 -32.825 70.182 1.00 53.50 313 ARG A O 1
ATOM 2389 N N . SER A 1 314 ? -53.727 -32.652 71.497 1.00 49.38 314 SER A N 1
ATOM 2390 C CA . SER A 1 314 ? -52.847 -31.947 70.583 1.00 49.38 314 SER A CA 1
ATOM 2391 C C . SER A 1 314 ? -52.343 -32.897 69.491 1.00 49.38 314 SER A C 1
ATOM 2393 O O . SER A 1 314 ? -51.901 -34.006 69.778 1.00 49.38 314 SER A O 1
ATOM 2395 N N . HIS A 1 315 ? -52.348 -32.438 68.242 1.00 55.12 315 HIS A N 1
ATOM 2396 C CA . HIS A 1 315 ? -51.325 -32.807 67.268 1.00 55.12 315 HIS A CA 1
AT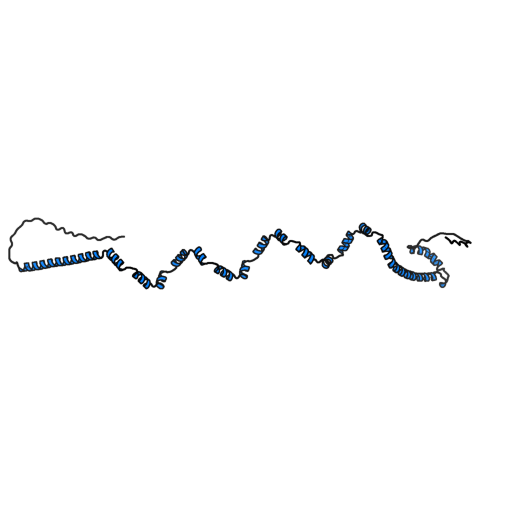OM 2397 C C . HIS A 1 315 ? -51.012 -31.582 66.407 1.00 55.12 315 HIS A C 1
ATOM 2399 O O . HIS A 1 315 ? -51.873 -31.022 65.734 1.00 55.12 315 HIS A O 1
ATOM 2405 N N . ALA A 1 316 ? -49.760 -31.154 66.523 1.00 54.62 316 ALA A N 1
ATOM 2406 C CA . ALA A 1 316 ? -49.083 -30.170 65.697 1.00 54.62 316 ALA A CA 1
ATOM 2407 C C . ALA A 1 316 ? -48.562 -30.847 64.394 1.00 54.62 316 ALA A C 1
ATOM 2409 O O . ALA A 1 316 ? -48.731 -32.059 64.237 1.00 54.62 316 ALA A O 1
ATOM 2410 N N . PRO A 1 317 ? -47.961 -30.091 63.456 1.00 58.62 317 PRO A N 1
ATOM 2411 C CA . PRO A 1 317 ? -48.073 -30.304 62.014 1.00 58.62 317 PRO A CA 1
ATOM 2412 C C . PRO A 1 317 ? -47.074 -31.317 61.442 1.00 58.62 317 PRO A C 1
ATOM 2414 O O . PRO A 1 317 ? -45.925 -31.402 61.879 1.00 58.62 317 PRO A O 1
ATOM 2417 N N . GLU A 1 318 ? -47.491 -32.017 60.388 1.00 54.22 318 GLU A N 1
ATOM 2418 C CA . GLU A 1 318 ? -46.575 -32.710 59.485 1.00 54.22 318 GLU A CA 1
ATOM 2419 C C . GLU A 1 318 ? -45.854 -31.708 58.578 1.00 54.22 318 GLU A C 1
ATOM 2421 O O . GLU A 1 318 ? -46.449 -30.830 57.950 1.00 54.22 318 GLU A O 1
ATOM 2426 N N . ARG A 1 319 ? -44.531 -31.868 58.547 1.00 59.91 319 ARG A N 1
ATOM 2427 C CA . ARG A 1 319 ? -43.610 -31.281 57.581 1.00 59.91 319 ARG A CA 1
ATOM 2428 C C . ARG A 1 319 ? -43.680 -32.074 56.267 1.00 59.91 319 ARG A C 1
ATOM 2430 O O . ARG A 1 319 ? -43.700 -33.297 56.315 1.00 59.91 319 ARG A O 1
ATOM 2437 N N . THR A 1 320 ? -43.715 -31.326 55.162 1.00 51.59 320 THR A N 1
ATOM 2438 C CA . THR A 1 320 ? -43.004 -31.454 53.862 1.00 51.59 320 THR A CA 1
ATOM 2439 C C . THR A 1 320 ? -42.259 -32.758 53.516 1.00 51.59 320 THR A C 1
ATOM 2441 O O . THR A 1 320 ? -41.737 -33.441 54.396 1.00 51.59 320 THR A O 1
ATOM 2444 N N . PRO A 1 321 ? -42.129 -33.097 52.218 1.00 70.12 321 PRO A N 1
ATOM 2445 C CA . PRO A 1 321 ? -41.315 -32.338 51.246 1.00 70.12 321 PRO A CA 1
ATOM 2446 C C . PRO A 1 321 ? -42.099 -31.536 50.203 1.00 70.12 321 PRO A C 1
ATOM 2448 O O . PRO A 1 321 ? -43.197 -31.969 49.800 1.00 70.12 321 PRO A O 1
#

Solvent-accessible surface area (backbone atoms only — not comparable to full-atom values): 20255 Å² total; per-residue (Å²): 137,84,84,85,90,84,82,86,85,87,86,88,83,84,87,79,84,87,88,81,86,88,83,96,81,84,83,86,89,60,68,76,64,60,50,62,74,46,40,67,61,51,46,46,74,28,52,53,90,92,62,64,78,91,76,33,62,46,57,62,54,50,55,50,54,57,60,51,48,60,56,48,57,60,51,46,59,59,49,52,64,53,41,69,62,51,47,57,57,53,46,48,59,53,49,76,73,43,68,58,66,62,51,42,68,76,74,42,68,58,66,65,51,49,49,58,50,52,76,71,44,61,59,66,62,50,43,69,75,73,44,63,59,65,63,52,50,49,57,49,53,75,69,48,60,62,66,60,52,41,69,76,72,43,65,60,66,62,52,49,50,56,51,52,76,69,47,63,62,65,59,52,42,68,75,72,43,65,61,66,61,52,51,50,56,49,54,76,70,48,60,60,66,61,50,43,71,75,73,46,64,61,65,62,50,50,52,56,49,53,77,71,48,65,60,67,61,48,43,71,75,72,45,65,60,65,62,52,50,52,54,50,55,74,73,46,64,63,62,62,53,48,51,51,50,40,58,75,66,40,45,71,56,56,51,48,53,54,50,50,49,54,50,50,51,51,52,50,50,52,50,54,51,48,53,56,49,51,53,54,48,50,57,52,48,56,74,70,75,71,92,80,88,83,90,86,90,82,89,84,91,81,83,87,83,78,82,80,85,77,79,87,82,85,80,82,84,85,77,80,134

Foldseek 3Di:
DDDDDDDDDDDDDDDDDDDDDDDPDDDDDDVPPVCVVCVVVVCCQQPPPPDDPVPGNVVVVVVVVVVVVVVVVVVVVVVVVVCVVVVVVVVVVVVVVDPVVVVCVVPPPVVVVVVVVVVVDPVVVVCVVPPPVVVVVVVVVVVDPVVVVCVVPPPVVVVVVVVVVVDPVVVVCVVPPPVVVVVVVVVVVDPVVVVCVVPPPVVVVVVVVVVVDPVVVCCVPPPPVVVVVVVVVVVDPVVVVVVVVCVVVVVVVVCVVVVVVVVVVVVVVVVVVVVVVVVVVVVVVVVVPDDDDDDDDDDDDDDDDDDDDDDDDDDDDDDDD

Secondary structure (DSSP, 8-state):
---------------------------SS-HHHHHHHHHHHHHHHHS-TTS-GGG-HHHHHHHHHHHHHHHHHHHHHHHHHHHHHHHHHHHHHHHTTS-HHHHHHHHS-HHHHHHHHHHHS-HHHHHHHHS-HHHHHHHHHHHS-HHHHHHHHS-HHHHHHHHHHHS-HHHHHHHHS-HHHHHHHHHHHS-HHHHHHHHS-HHHHHHHHHHHS-HHHHHHHHS-HHHHHHHHHHHS-HHHHHHHHHHHTTHHHHHHHHHHHHHHHHHHHHHHHHHHHHHHHHHHHHHHH---------------------PPPP--PPP--

Radius of gyration: 92.1 Å; Cα contacts (8 Å, |Δi|>4): 32; chains: 1; bounding box: 177×90×250 Å

Mean predicted aligned error: 21.95 Å

Sequence (321 aa):
MTTSIQQGLLVPVDLALGIAAPVWRLASGTTRVAARAAAPWLRLSLRPPGVPAHLQPGHWLAELALAGADRREELGSRAVHRLDVVVPVTAGVVLDRIDLTEIVLERVDLETVVTTVLDRLDLTAVVLERVDLQAVVTTVLDRLDLTEIVLERVDLQAVVTTVLDRLDLTEIVLERVDLQAVVTTVLDRLDLTAVVLERVDLQAVVTTVLDRLDLTEIVLQRVDLQAVVATVLAQTDLVAIAEEVIDAVDLPEIIRESTGSMASDTVRGARMQGISADEAVGRAVDRLLLRHHRRGEPLPDLPPVTVSEDAPRSHAPERTP

=== Feature glossary ===
Each block in this record encodes a different view of the same protein. In brief:

Predicted aligned error. PAE(i, j) answers: if I align the predicted and true structures on residue i, how far off (in Å) do I expect residue j to be? A block-diagonal PAE matrix with low values on the blocks and high values off-diagonal is the signature of a multi-domain protein with confidently predicted domains but uncertain inter-domain orientation.

Contact-map, Ramachandran, and PAE plots. Plot images: a contact map (which residues are close in 3D, as an N×N binary image), a Ramachandran scatter (backbone torsion angles, revealing secondary-structure composition at a glance), and — for AlphaFold structures — a PAE heatmap (pairwise prediction confidence).

Backbone torsions (φ/ψ). φ (phi) and ψ (psi) are the two rotatable backbone dihedrals per residue: φ is the C(i-1)–N–Cα–C torsion, ψ is the N–Cα–C–N(i+1) torsion, both in degrees on (−180°, 180°]. α-helical residues cluster near (−60°, −45°); β-strand residues near (−120°, +130°). A Ramachandran plot is simply a scatter of (φ, ψ) for every residue.

Foldseek 3Di. A 3Di character summarizes, for each residue, the relative orientation of the Cα frame of its nearest spatial neighbor. Because it encodes fold topology rather than chemistry, 3Di alignments detect remote structural similarity that sequence alignment misses.

Radius of gyration, Cα contacts, bounding box. Three whole-structure scalars: the radius of gyration (RMS distance of Cα from centroid, in Å), the count of Cα–Cα contacts (pairs closer than 8 Å and separated by more than four residues in sequence — i.e. tertiary, not local, contacts), and the bounding-box dimensions. Together they distinguish compact globular folds from extended fibres or disordered chains.

Sequence. Sequence gives the chain of amino acids in standard one-letter code (A=alanine, C=cysteine, …, Y=tyrosine), read N→C. It is the only feature that is directly encoded by the gene; all structural features are derived from the folded form of this sequence.

mmCIF coordinates. Atomic coordinates in PDBx/mmCIF format — the same representation the Protein Data Bank distributes. Each line of the _atom_site loop places one backbone atom in Cartesian space (units: ångströms, origin: arbitrary).

Secondary structure (3-state, P-SEA). Three-state secondary structure (P-SEA) collapses the eight DSSP classes into helix (a), strand (b), and coil (c). P-SEA assigns these from Cα geometry alone — distances and angles — without requiring backbone oxygens, so it works on any Cα trace.

InterPro / GO / CATH / organism. Functional annotations link the protein to curated databases. InterPro entries identify conserved domains and families by matching the sequence against member-database signatures (Pfam, PROSITE, CDD, …). Gene Ontology (GO) terms describe molecular function, biological process, and cellular component in a controlled vocabulary. CATH places the structure in a hierarchical fold classification (Class/Architecture/Topology/Homologous-superfamily). The organism is the source species.

B-factor. B-factor (Debye–Waller factor) reflects atomic displacement in the crystal lattice. It is an experimental observable (units Å²), not a prediction; low values mean the atom is pinned down, high values mean it moves or is heterogeneous across the crystal.

Rendered structure images. Structure images are PyMOL renders from six orthogonal camera directions. Cartoon representation draws helices as coils and strands as arrows; sticks shows the backbone as bonds; surface shows the solvent-excluded envelope. Rainbow coloring maps sequence position to hue (blue→red, N→C); chain coloring assigns a distinct color per polypeptide.

Solvent-accessible surface area. Solvent-accessible surface area (SASA) is the area in Å² traced out by the centre of a 1.4 Å probe sphere (a water molecule) rolled over the protein's van der Waals surface (Shrake–Rupley / Lee–Richards construction). Buried residues have near-zero SASA; fully exposed residues can exceed 200 Å². The total SASA scales roughly with the number of surface residues.

Secondary structure (8-state, DSSP). The SS8 string is DSSP's per-residue secondary-structure call. α-helix (H) means an i→i+4 H-bond ladder; β-strand (E) means the residue participates in a β-sheet; 3₁₀ (G) and π (I) are tighter and wider helices; T/S are turns/bends; '-' is loop.

pLDDT. For AlphaFold models, the B-factor field carries pLDDT — the model's own estimate of local accuracy on a 0–100 scale. Regions with pLDDT<50 should be treated as essentially unmodeled; they often correspond to intrinsically disordered segments.

Nearest PDB structures. Nearest PDB neighbors are the top structural matches found by Foldseek when searching this structure against the entire Protein Data Bank. Each hit reports a TM-score (0 to 1; >0.5 almost always implies the same fold) and an E-value. These are *structural* homologs — they may share no detectable sequence similarity.